Protein AF-A0A1V5LF25-F1 (afdb_monomer_lite)

pLDDT: mean 84.85, std 13.5, range [35.66, 95.31]

Sequence (186 aa):
MENDNYLLELERIRQYKVDFAYSVYALFNAYKRHRNKERKRIRLNVILNLISIGCSIATISLLMIFLSSSIGQHATLYIATILSFLSIMIGFYLLFNKNDEHSLKYLRRAEKINILFKQTKNIEAFINAGILSDEDITKNIQKLQADFENITIEELLPIETIDYQIAKKQLQEGEKSYNDNEIYNL

Structure (mmCIF, N/CA/C/O backbone):
data_AF-A0A1V5LF25-F1
#
_entry.id   AF-A0A1V5LF25-F1
#
loop_
_atom_site.group_PDB
_atom_site.id
_atom_site.type_symbol
_atom_site.label_atom_id
_atom_site.label_alt_id
_atom_site.label_comp_id
_atom_site.label_asym_id
_atom_site.label_entity_id
_atom_site.label_seq_id
_atom_site.pdbx_PDB_ins_code
_atom_site.Cartn_x
_atom_site.Cartn_y
_atom_site.Cartn_z
_atom_site.occupancy
_atom_site.B_iso_or_equiv
_atom_site.auth_seq_id
_atom_site.auth_comp_id
_atom_site.auth_asym_id
_atom_site.auth_atom_id
_atom_site.pdbx_PDB_model_num
ATOM 1 N N . MET A 1 1 ? -31.507 1.139 32.283 1.00 50.16 1 MET A N 1
ATOM 2 C CA . MET A 1 1 ? -30.888 2.423 31.898 1.00 50.16 1 MET A CA 1
ATOM 3 C C . MET A 1 1 ? -29.367 2.336 31.874 1.00 50.16 1 MET A C 1
ATOM 5 O O . MET A 1 1 ? -28.839 2.547 30.798 1.00 50.16 1 MET A O 1
ATOM 9 N N . GLU A 1 2 ? -28.663 1.952 32.950 1.00 54.22 2 GLU A N 1
ATOM 10 C CA . GLU A 1 2 ? -27.191 1.723 32.903 1.00 54.22 2 GLU A CA 1
ATOM 11 C C . GLU A 1 2 ? -26.784 0.629 31.893 1.00 54.22 2 GLU A C 1
ATOM 13 O O . GLU A 1 2 ? -25.918 0.832 31.050 1.00 54.22 2 GLU A O 1
ATOM 18 N N . ASN A 1 3 ? -27.500 -0.499 31.881 1.00 62.72 3 ASN A N 1
ATOM 19 C CA . ASN A 1 3 ? -27.160 -1.649 31.032 1.00 62.72 3 ASN A CA 1
ATOM 20 C C . ASN A 1 3 ? -27.387 -1.413 29.517 1.00 62.72 3 ASN A C 1
ATOM 22 O O . ASN A 1 3 ? -26.772 -2.071 28.683 1.00 62.72 3 ASN A O 1
ATOM 26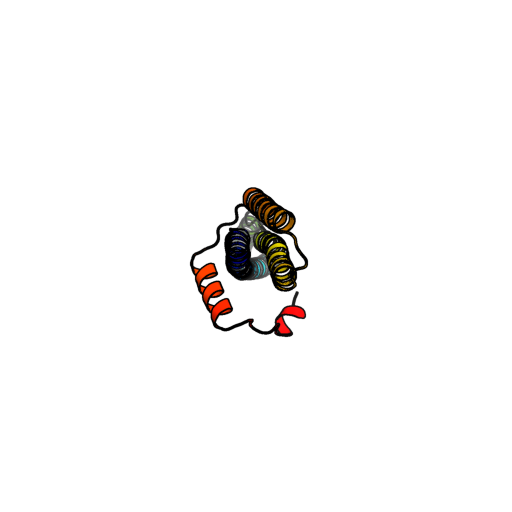 N N . ASP A 1 4 ? -28.263 -0.471 29.150 1.00 71.69 4 ASP A N 1
ATOM 27 C CA . ASP A 1 4 ? -28.603 -0.193 27.745 1.00 71.69 4 ASP A CA 1
ATOM 28 C C . ASP A 1 4 ? -27.536 0.680 27.068 1.00 71.69 4 ASP A C 1
ATOM 30 O O . ASP A 1 4 ? -27.233 0.499 25.889 1.00 71.69 4 ASP A O 1
ATOM 34 N N . ASN A 1 5 ? -26.938 1.607 27.823 1.00 75.75 5 ASN A N 1
ATOM 35 C CA . ASN A 1 5 ? -25.904 2.506 27.315 1.00 75.75 5 ASN A CA 1
ATOM 36 C C . ASN A 1 5 ? -24.582 1.751 27.095 1.00 75.75 5 ASN A C 1
ATOM 38 O O . ASN A 1 5 ? -23.942 1.890 26.055 1.00 75.75 5 ASN A O 1
ATOM 42 N N . TYR A 1 6 ? -24.253 0.848 28.019 1.00 77.88 6 TYR A N 1
ATOM 43 C CA . TYR A 1 6 ? -23.099 -0.040 27.923 1.00 77.88 6 TYR A CA 1
ATOM 44 C C . TYR A 1 6 ? -23.131 -0.942 26.673 1.00 77.88 6 TYR A C 1
ATOM 46 O O . TYR A 1 6 ? -22.138 -1.085 25.955 1.00 77.88 6 TYR A O 1
ATOM 54 N N . LEU A 1 7 ? -24.295 -1.530 26.363 1.00 81.75 7 LEU A N 1
ATOM 55 C CA . LEU A 1 7 ? -24.476 -2.356 25.163 1.00 81.75 7 LEU A CA 1
ATOM 56 C C . LEU A 1 7 ? -24.302 -1.547 23.871 1.00 81.75 7 LEU A C 1
ATOM 58 O O . LEU A 1 7 ? -23.678 -2.033 22.924 1.00 81.75 7 LEU A O 1
ATOM 62 N N . LEU A 1 8 ? -24.806 -0.311 23.850 1.00 86.88 8 LEU A N 1
ATOM 63 C CA . LEU A 1 8 ? -24.672 0.598 22.713 1.00 86.88 8 LEU A CA 1
ATOM 64 C C . LEU A 1 8 ? -23.204 0.974 22.455 1.00 86.88 8 LEU A C 1
ATOM 66 O O . LEU A 1 8 ? -22.741 0.979 21.312 1.00 86.88 8 LEU A O 1
ATOM 70 N N . GLU A 1 9 ? -22.446 1.263 23.511 1.00 86.06 9 GLU A N 1
ATOM 71 C CA . GLU A 1 9 ? -21.027 1.608 23.408 1.00 86.06 9 GLU A CA 1
ATOM 72 C C . GLU A 1 9 ? -20.168 0.425 22.945 1.00 86.06 9 GLU A C 1
ATOM 74 O O . GLU A 1 9 ? -19.292 0.584 22.087 1.00 86.06 9 GLU A O 1
ATOM 79 N N . LEU A 1 10 ? -20.457 -0.782 23.441 1.00 87.25 10 LEU A N 1
ATOM 80 C CA . LEU A 1 10 ? -19.817 -2.011 22.976 1.00 87.25 10 LEU A CA 1
ATOM 81 C C . LEU A 1 10 ? -20.084 -2.255 21.484 1.00 87.25 10 LEU A C 1
ATOM 83 O O . LEU A 1 10 ? -19.174 -2.623 20.735 1.00 87.25 10 LEU A O 1
ATOM 87 N N . GLU A 1 11 ? -21.319 -2.039 21.030 1.00 90.56 11 GLU A N 1
ATOM 88 C CA . GLU A 1 11 ? -21.668 -2.158 19.616 1.00 90.56 11 GLU A CA 1
ATOM 89 C C . GLU A 1 11 ? -20.908 -1.137 18.761 1.00 90.56 11 GLU A C 1
ATOM 91 O O . GLU A 1 11 ? -20.371 -1.486 17.706 1.00 90.56 11 GLU A O 1
ATOM 96 N N . ARG A 1 12 ? -20.747 0.092 19.254 1.00 90.75 12 ARG A N 1
ATOM 97 C CA . ARG A 1 12 ? -19.963 1.127 18.576 1.00 90.75 12 ARG A CA 1
ATOM 98 C C . ARG A 1 12 ? -18.479 0.767 18.461 1.00 90.75 12 ARG A C 1
ATOM 100 O O . ARG A 1 12 ? -17.890 0.939 17.394 1.00 90.75 12 ARG A O 1
ATOM 107 N N . ILE A 1 13 ? -17.867 0.206 19.507 1.00 92.75 13 ILE A N 1
ATOM 108 C CA . ILE A 1 13 ? -16.487 -0.309 19.437 1.00 92.75 13 ILE A CA 1
ATOM 109 C C . ILE A 1 13 ? -16.372 -1.443 18.409 1.00 92.75 13 ILE A C 1
ATOM 111 O O . ILE A 1 13 ? -15.403 -1.493 17.646 1.00 92.75 13 ILE A O 1
ATOM 115 N N . ARG A 1 14 ? -17.368 -2.335 18.337 1.00 92.00 14 ARG A N 1
ATOM 116 C CA . ARG A 1 14 ? -17.406 -3.409 17.333 1.00 92.00 14 ARG A CA 1
ATOM 117 C C . ARG A 1 14 ? -17.513 -2.873 15.909 1.00 92.00 14 ARG A C 1
ATOM 119 O O . ARG A 1 14 ? -16.843 -3.415 15.031 1.00 92.00 14 ARG A O 1
ATOM 126 N N . GLN A 1 15 ? -18.296 -1.820 15.685 1.00 92.31 15 GLN A N 1
ATOM 127 C CA . GLN A 1 15 ? -18.375 -1.140 14.389 1.00 92.31 15 GLN A CA 1
ATOM 128 C C . GLN A 1 15 ? -17.014 -0.552 13.998 1.00 92.31 15 GLN A C 1
ATOM 130 O O . GLN A 1 15 ? -16.489 -0.909 12.945 1.00 92.31 15 GLN A O 1
ATOM 135 N N . TYR A 1 16 ? -16.365 0.212 14.887 1.00 92.94 16 TYR A N 1
ATOM 136 C CA . TYR A 1 16 ? -15.021 0.746 14.623 1.00 92.94 16 TYR A CA 1
ATOM 137 C C . TYR A 1 16 ? -13.995 -0.346 14.326 1.00 92.94 16 TYR A C 1
ATOM 139 O O . TYR A 1 16 ? -13.187 -0.207 13.411 1.00 92.94 16 TYR A O 1
ATOM 147 N N . LYS A 1 17 ? -14.036 -1.462 15.060 1.00 92.19 17 LYS A N 1
ATOM 148 C CA . LYS A 1 17 ? -13.167 -2.615 14.799 1.00 92.19 17 LYS A CA 1
ATOM 149 C C . LYS A 1 17 ? -13.324 -3.119 13.362 1.00 92.19 17 LYS A C 1
ATOM 151 O O . LYS A 1 17 ? -12.323 -3.394 12.700 1.00 92.19 17 LYS A O 1
ATOM 156 N N . VAL A 1 18 ? -14.561 -3.249 12.880 1.00 91.56 18 VAL A N 1
ATOM 157 C CA . VAL A 1 18 ? -14.850 -3.684 11.506 1.00 91.56 18 VAL A CA 1
ATOM 158 C C . VAL A 1 18 ? -14.381 -2.635 10.496 1.00 91.56 18 VAL A C 1
ATOM 160 O O . VAL A 1 18 ? -13.665 -2.983 9.557 1.00 91.56 18 VAL A O 1
ATOM 163 N N . ASP A 1 19 ? -14.702 -1.362 10.710 1.00 91.62 19 ASP A N 1
ATOM 164 C CA . ASP A 1 19 ? -14.339 -0.268 9.801 1.00 91.62 19 ASP A CA 1
ATOM 165 C C . ASP A 1 19 ? -12.821 -0.099 9.668 1.00 91.62 19 ASP A C 1
ATOM 167 O O . ASP A 1 19 ? -12.287 0.055 8.561 1.00 91.62 19 ASP A O 1
ATOM 171 N N . PHE A 1 20 ? -12.095 -0.188 10.785 1.00 93.38 20 PHE A N 1
ATOM 172 C CA . PHE A 1 20 ? -10.637 -0.147 10.786 1.00 93.38 20 PHE A CA 1
ATOM 173 C C . PHE A 1 20 ? -10.046 -1.373 10.103 1.00 93.38 20 PHE A C 1
ATOM 175 O O . PHE A 1 20 ? -9.113 -1.215 9.319 1.00 93.38 20 PHE A O 1
ATOM 182 N N . ALA A 1 21 ? -10.607 -2.569 10.308 1.00 90.94 21 ALA A N 1
ATOM 183 C CA . ALA A 1 21 ? -10.171 -3.753 9.574 1.00 90.94 21 ALA A CA 1
ATOM 184 C C . ALA A 1 21 ? -10.312 -3.536 8.058 1.00 90.94 21 ALA A C 1
ATOM 186 O O . ALA A 1 21 ? -9.326 -3.645 7.329 1.00 90.94 21 ALA A O 1
ATOM 187 N N . TYR A 1 22 ? -11.492 -3.134 7.577 1.00 91.31 22 TYR A N 1
ATOM 188 C CA . TYR A 1 22 ? -11.705 -2.837 6.155 1.00 91.31 22 TYR A CA 1
ATOM 189 C C . TYR A 1 22 ? -10.711 -1.806 5.615 1.00 91.31 22 TYR A C 1
ATOM 191 O O . TYR A 1 22 ? -10.117 -2.016 4.555 1.00 91.31 22 TYR A O 1
ATOM 199 N N . SER A 1 23 ? -10.498 -0.721 6.358 1.00 91.50 23 SER A N 1
ATOM 200 C CA . SER A 1 23 ? -9.590 0.360 5.970 1.00 91.50 23 SER A CA 1
ATOM 201 C C . SER A 1 23 ? -8.136 -0.106 5.880 1.00 91.50 23 SER A C 1
ATOM 203 O O . SER A 1 23 ? -7.447 0.210 4.911 1.00 91.50 23 SER A O 1
ATOM 205 N N . VAL A 1 24 ? -7.674 -0.901 6.849 1.00 92.56 24 VAL A N 1
ATOM 206 C CA . VAL A 1 24 ? -6.318 -1.471 6.875 1.00 92.56 24 VAL A CA 1
ATOM 207 C C . VAL A 1 24 ? -6.086 -2.365 5.663 1.00 92.56 24 VAL A C 1
ATOM 209 O O . VAL A 1 24 ? -5.120 -2.163 4.926 1.00 92.56 24 VAL A O 1
ATOM 212 N N . TYR A 1 25 ? -6.986 -3.318 5.415 1.00 91.75 25 TYR A N 1
ATOM 213 C CA . TYR A 1 25 ? -6.863 -4.229 4.277 1.00 91.75 25 TYR A CA 1
ATOM 214 C C . TYR A 1 25 ? -6.906 -3.475 2.942 1.00 91.75 25 TYR A C 1
ATOM 216 O O . TYR A 1 25 ? -6.084 -3.736 2.062 1.00 91.75 25 TYR A O 1
ATOM 224 N N . ALA A 1 26 ? -7.800 -2.494 2.797 1.00 92.81 26 ALA A N 1
ATOM 225 C CA . ALA A 1 26 ? -7.880 -1.684 1.586 1.00 92.81 26 ALA A CA 1
ATOM 226 C C . ALA A 1 26 ? -6.592 -0.873 1.346 1.00 92.81 26 ALA A C 1
ATOM 228 O O . ALA A 1 26 ? -6.071 -0.861 0.230 1.00 92.81 26 ALA A O 1
ATOM 229 N N . LEU A 1 27 ? -6.014 -0.265 2.387 1.00 92.81 27 LEU A N 1
ATOM 230 C CA . LEU A 1 27 ? -4.745 0.462 2.280 1.00 92.81 27 LEU A CA 1
ATOM 231 C C . LEU A 1 27 ? -3.563 -0.458 1.953 1.00 92.81 27 LEU A C 1
ATOM 233 O O . LEU A 1 27 ? -2.725 -0.093 1.129 1.00 92.81 27 LEU A O 1
ATOM 237 N N . PHE A 1 28 ? -3.504 -1.667 2.521 1.00 92.69 28 PHE A N 1
ATOM 238 C CA . PHE A 1 28 ? -2.480 -2.652 2.156 1.00 92.69 28 PHE A CA 1
ATOM 239 C C . PHE A 1 28 ? -2.616 -3.132 0.706 1.00 92.69 28 PHE A C 1
ATOM 241 O O . PHE A 1 28 ? -1.612 -3.322 0.012 1.00 92.69 28 PHE A O 1
ATOM 248 N N . ASN A 1 29 ? -3.844 -3.292 0.211 1.00 91.69 29 ASN A N 1
ATOM 249 C CA . ASN A 1 29 ? -4.089 -3.628 -1.190 1.00 91.69 29 ASN A CA 1
ATOM 250 C C . ASN A 1 29 ? -3.655 -2.483 -2.120 1.00 91.69 29 ASN A C 1
ATOM 252 O O . ASN A 1 29 ? -2.923 -2.726 -3.088 1.00 91.69 29 ASN A O 1
ATOM 256 N N . ALA A 1 30 ? -3.987 -1.238 -1.766 1.00 92.12 30 ALA A N 1
ATOM 257 C CA . ALA A 1 30 ? -3.528 -0.052 -2.482 1.00 92.12 30 ALA A CA 1
ATOM 258 C C . ALA A 1 30 ? -1.990 0.038 -2.482 1.00 92.12 30 ALA A C 1
ATOM 260 O O . ALA A 1 30 ? -1.379 0.207 -3.543 1.00 92.12 30 ALA A O 1
ATOM 261 N N . TYR A 1 31 ? -1.341 -0.191 -1.334 1.00 93.00 31 TYR A N 1
ATOM 262 C CA . TYR A 1 31 ? 0.115 -0.312 -1.222 1.00 93.00 31 TYR A CA 1
ATOM 263 C C . TYR A 1 31 ? 0.673 -1.336 -2.213 1.00 93.00 31 TYR A C 1
ATOM 265 O O . TYR A 1 31 ? 1.574 -1.016 -2.989 1.00 93.00 31 TYR A O 1
ATOM 273 N N . LYS A 1 32 ? 0.117 -2.554 -2.243 1.00 90.88 32 LYS A N 1
ATOM 274 C CA . LYS A 1 32 ? 0.595 -3.636 -3.115 1.00 90.88 32 LYS A CA 1
ATOM 275 C C . LYS A 1 32 ? 0.449 -3.266 -4.593 1.00 90.88 32 LYS A C 1
ATOM 277 O O . LYS A 1 32 ? 1.371 -3.498 -5.381 1.00 90.88 32 LYS A O 1
ATOM 282 N N . ARG A 1 33 ? -0.663 -2.628 -4.978 1.00 90.06 33 ARG A N 1
ATOM 283 C CA . ARG A 1 33 ? -0.877 -2.112 -6.339 1.00 90.06 33 ARG A CA 1
ATOM 284 C C . ARG A 1 33 ? 0.169 -1.062 -6.711 1.00 90.06 33 ARG A C 1
ATOM 286 O O . ARG A 1 33 ? 0.781 -1.176 -7.776 1.00 90.06 33 ARG A O 1
ATOM 293 N N . HIS A 1 34 ? 0.381 -0.059 -5.860 1.00 90.75 34 HIS A N 1
ATOM 294 C CA . HIS A 1 34 ? 1.348 1.010 -6.116 1.00 90.75 34 HIS A CA 1
ATOM 295 C C . HIS A 1 34 ? 2.787 0.481 -6.140 1.00 90.75 34 HIS A C 1
ATOM 297 O O . HIS A 1 34 ? 3.503 0.746 -7.103 1.00 90.75 34 HIS A O 1
ATOM 303 N N . ARG A 1 35 ? 3.168 -0.391 -5.198 1.00 89.81 35 ARG A N 1
ATOM 304 C CA . ARG A 1 35 ? 4.487 -1.044 -5.164 1.00 89.81 35 ARG A CA 1
ATOM 305 C C . ARG A 1 35 ? 4.755 -1.857 -6.428 1.00 89.81 35 ARG A C 1
ATOM 307 O O . ARG A 1 35 ? 5.864 -1.843 -6.953 1.00 89.81 35 ARG A O 1
ATOM 314 N N . ASN A 1 36 ? 3.749 -2.551 -6.960 1.00 88.75 36 ASN A N 1
ATOM 315 C CA . ASN A 1 36 ? 3.890 -3.289 -8.215 1.00 88.75 36 ASN A CA 1
ATOM 316 C C . ASN A 1 36 ? 4.086 -2.359 -9.423 1.00 88.75 36 ASN A C 1
ATOM 318 O O . ASN A 1 36 ? 4.909 -2.659 -10.290 1.00 88.75 36 ASN A O 1
ATOM 322 N N . LYS A 1 37 ? 3.361 -1.234 -9.486 1.00 88.44 37 LYS A N 1
ATOM 323 C CA . LYS A 1 37 ? 3.545 -0.211 -10.532 1.00 88.44 37 LYS A CA 1
ATOM 324 C C . LYS A 1 37 ? 4.949 0.406 -10.453 1.00 88.44 37 LYS A C 1
ATOM 326 O O . LYS A 1 37 ? 5.630 0.488 -11.473 1.00 88.44 37 LYS A O 1
ATOM 331 N N . GLU A 1 38 ? 5.400 0.752 -9.250 1.00 89.38 38 GLU A N 1
ATOM 332 C CA . GLU A 1 38 ? 6.742 1.281 -8.975 1.00 89.38 38 GLU A CA 1
ATOM 333 C C . GLU A 1 38 ? 7.833 0.276 -9.359 1.00 89.38 38 GLU A C 1
ATOM 335 O O . GLU A 1 38 ? 8.716 0.608 -10.141 1.00 89.38 38 GLU A O 1
ATOM 340 N N . ARG A 1 39 ? 7.736 -0.989 -8.924 1.00 88.69 39 ARG A N 1
ATOM 341 C CA . ARG A 1 39 ? 8.689 -2.052 -9.299 1.00 88.69 39 ARG A CA 1
ATOM 342 C C . ARG A 1 39 ? 8.794 -2.226 -10.815 1.00 88.69 39 ARG A C 1
ATOM 344 O O . ARG A 1 39 ? 9.899 -2.369 -11.335 1.00 88.69 39 ARG A O 1
ATOM 351 N N . LYS A 1 40 ? 7.666 -2.212 -11.538 1.00 88.69 40 LYS A N 1
ATOM 352 C CA . LYS A 1 40 ? 7.663 -2.281 -13.011 1.00 88.69 40 LYS A CA 1
ATOM 353 C C . LYS A 1 40 ? 8.367 -1.075 -13.631 1.00 88.69 40 LYS A C 1
ATOM 355 O O . LYS A 1 40 ? 9.179 -1.258 -14.533 1.00 88.69 40 LYS A O 1
ATOM 360 N N . ARG A 1 41 ? 8.097 0.133 -13.128 1.00 87.25 41 ARG A N 1
ATOM 361 C CA . ARG A 1 41 ? 8.744 1.369 -13.588 1.00 87.25 41 ARG A CA 1
ATOM 362 C C . ARG A 1 41 ? 10.249 1.361 -13.313 1.00 87.25 41 ARG A C 1
ATOM 364 O O . ARG A 1 41 ? 11.016 1.659 -14.215 1.00 87.25 41 ARG A O 1
ATOM 371 N N . ILE A 1 42 ? 10.676 0.957 -12.116 1.00 88.88 42 ILE A N 1
ATOM 372 C CA . ILE A 1 42 ? 12.095 0.832 -11.753 1.00 88.88 42 ILE A CA 1
ATOM 373 C C . ILE A 1 42 ? 12.799 -0.140 -12.703 1.00 88.88 42 ILE A C 1
ATOM 375 O O . ILE A 1 42 ? 13.838 0.199 -13.261 1.00 88.88 42 ILE A O 1
ATOM 379 N N . ARG A 1 43 ? 12.211 -1.318 -12.957 1.00 90.31 43 ARG A N 1
ATOM 380 C CA . ARG A 1 43 ? 12.763 -2.281 -13.925 1.00 90.31 43 ARG A CA 1
ATOM 381 C C . ARG A 1 43 ? 12.878 -1.687 -15.328 1.00 90.31 43 ARG A C 1
ATOM 383 O O . ARG A 1 43 ? 13.915 -1.854 -15.960 1.00 90.31 43 ARG A O 1
ATOM 390 N N . LEU A 1 44 ? 11.847 -0.982 -15.797 1.00 90.75 44 LEU A N 1
ATOM 391 C CA . LEU A 1 44 ? 11.877 -0.297 -17.091 1.00 90.75 44 LEU A CA 1
ATOM 392 C C . LEU A 1 44 ? 13.011 0.735 -17.145 1.00 90.75 44 LEU A C 1
ATOM 394 O O . LEU A 1 44 ? 13.779 0.736 -18.100 1.00 90.75 44 LEU A O 1
ATOM 398 N N . ASN A 1 45 ? 13.152 1.565 -16.110 1.00 89.88 45 ASN A N 1
ATOM 399 C CA . ASN A 1 45 ? 14.200 2.581 -16.037 1.00 89.88 45 ASN A CA 1
ATOM 400 C C . ASN A 1 45 ? 15.599 1.951 -16.066 1.00 89.88 45 ASN A C 1
ATOM 402 O O . ASN A 1 45 ? 16.470 2.453 -16.769 1.00 89.88 45 ASN A O 1
ATOM 406 N N . VAL 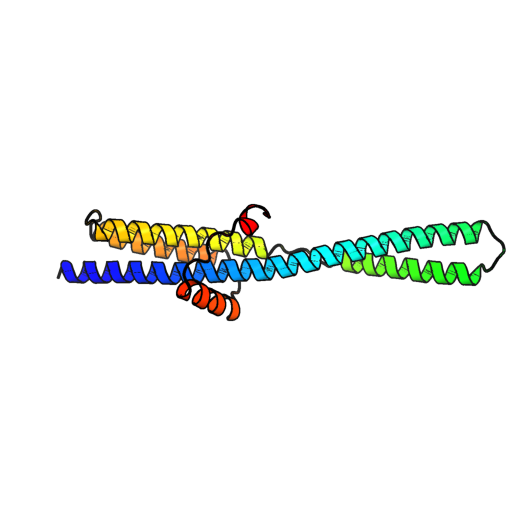A 1 46 ? 15.809 0.828 -15.367 1.00 90.69 46 VAL A N 1
ATOM 407 C CA . VAL A 1 46 ? 17.076 0.078 -15.411 1.00 90.69 46 VAL A CA 1
ATOM 408 C C . VAL A 1 46 ? 17.368 -0.430 -16.824 1.00 90.69 46 VAL A C 1
ATOM 410 O O . VAL A 1 46 ? 18.475 -0.238 -17.320 1.00 90.69 46 VAL A O 1
ATOM 413 N N . ILE A 1 47 ? 16.381 -1.031 -17.496 1.00 93.94 47 ILE A N 1
ATOM 414 C CA . ILE A 1 47 ? 16.536 -1.531 -18.872 1.00 93.94 47 ILE A CA 1
ATOM 415 C C . ILE A 1 47 ? 16.859 -0.383 -19.835 1.00 93.94 47 ILE A C 1
ATOM 417 O O . ILE A 1 47 ? 17.797 -0.486 -20.621 1.00 93.94 47 ILE A O 1
ATOM 421 N N . LEU A 1 48 ? 16.119 0.725 -19.759 1.00 92.38 48 LEU A N 1
ATOM 422 C CA . LEU A 1 48 ? 16.352 1.903 -20.595 1.00 92.38 48 LEU A CA 1
ATOM 423 C C . LEU A 1 48 ? 17.743 2.497 -20.359 1.00 92.38 48 LEU A C 1
ATOM 425 O O . LEU A 1 48 ? 18.435 2.829 -21.319 1.00 92.38 48 LEU A O 1
ATOM 429 N N . ASN A 1 49 ? 18.184 2.571 -19.103 1.00 91.75 49 ASN A N 1
ATOM 430 C CA . ASN A 1 49 ? 19.517 3.059 -18.771 1.00 91.75 49 ASN A CA 1
ATOM 431 C C . ASN A 1 49 ? 20.615 2.152 -19.359 1.00 91.75 49 ASN A C 1
ATOM 433 O O . ASN A 1 49 ? 21.561 2.642 -19.968 1.00 91.75 49 ASN A O 1
ATOM 437 N N . LEU A 1 50 ? 20.455 0.825 -19.273 1.00 93.81 50 LEU A N 1
ATOM 438 C CA . LEU A 1 50 ? 21.373 -0.128 -19.911 1.00 93.81 50 LEU A CA 1
ATOM 439 C C . LEU A 1 50 ? 21.431 0.052 -21.435 1.00 93.81 50 LEU A C 1
ATOM 441 O O . LEU A 1 50 ? 22.518 0.040 -22.011 1.00 93.81 50 LEU A O 1
ATOM 445 N N . ILE A 1 51 ? 20.284 0.268 -22.088 1.00 93.12 51 ILE A N 1
ATOM 446 C CA . ILE A 1 51 ? 20.221 0.545 -23.531 1.00 93.12 51 ILE A CA 1
ATOM 447 C C . ILE A 1 51 ? 20.942 1.856 -23.865 1.00 93.12 51 ILE A C 1
ATOM 449 O O . ILE A 1 51 ? 21.719 1.891 -24.817 1.00 93.12 51 ILE A O 1
ATOM 453 N N . SER A 1 52 ? 20.727 2.921 -23.087 1.00 92.06 52 SER A N 1
ATOM 454 C CA . SER A 1 52 ? 21.390 4.218 -23.286 1.00 92.06 52 SER A CA 1
ATOM 455 C C . SER A 1 52 ? 22.911 4.114 -23.140 1.00 92.06 52 SER A C 1
ATOM 457 O O . SER A 1 52 ? 23.647 4.621 -23.992 1.00 92.06 52 SER A O 1
ATOM 459 N N . ILE A 1 53 ? 23.397 3.384 -22.131 1.00 92.25 53 ILE A N 1
ATOM 460 C CA . ILE A 1 53 ? 24.828 3.099 -21.959 1.00 92.25 53 ILE A CA 1
ATOM 461 C C . ILE A 1 53 ? 25.362 2.321 -23.169 1.00 92.25 53 ILE A C 1
ATOM 463 O O . ILE A 1 53 ? 26.379 2.709 -23.744 1.00 92.25 53 ILE A O 1
ATOM 467 N N . GLY A 1 54 ? 24.657 1.273 -23.608 1.00 93.38 54 GLY A N 1
ATOM 468 C CA . GLY A 1 54 ? 25.037 0.485 -24.783 1.00 93.38 54 GLY A CA 1
ATOM 469 C C . GLY A 1 54 ? 25.114 1.322 -26.064 1.00 93.38 54 GLY A C 1
ATOM 470 O O . GLY A 1 54 ? 26.098 1.238 -26.798 1.00 93.38 54 GLY A O 1
ATOM 471 N N . CYS A 1 55 ? 24.126 2.192 -26.298 1.00 91.00 55 CYS A N 1
ATOM 472 C CA . CYS A 1 55 ? 24.128 3.128 -27.424 1.00 91.00 55 CYS A CA 1
ATOM 473 C C . CYS A 1 55 ? 25.311 4.096 -27.348 1.00 91.00 55 CYS A C 1
ATOM 475 O O . CYS A 1 55 ? 25.953 4.365 -28.361 1.00 91.00 55 CYS A O 1
ATOM 477 N N . SER A 1 56 ? 25.626 4.590 -26.151 1.00 91.00 56 SER A N 1
ATOM 478 C CA . SER A 1 56 ? 26.741 5.514 -25.930 1.00 91.00 56 SER A CA 1
ATOM 479 C C . SER A 1 56 ? 28.089 4.852 -26.232 1.00 91.00 56 SER A C 1
ATOM 481 O O . SER A 1 56 ? 28.894 5.421 -26.967 1.00 91.00 56 SER A O 1
ATOM 483 N N . ILE A 1 57 ? 28.307 3.618 -25.760 1.00 93.94 57 ILE A N 1
ATOM 484 C CA . ILE A 1 57 ? 29.518 2.836 -26.061 1.00 93.94 57 ILE A CA 1
ATOM 485 C C . ILE A 1 57 ? 29.635 2.595 -27.570 1.00 93.94 57 ILE A C 1
ATOM 487 O O . ILE A 1 57 ? 30.671 2.899 -28.155 1.00 93.94 57 ILE A O 1
ATOM 491 N N . ALA A 1 58 ? 28.563 2.122 -28.215 1.00 91.62 58 ALA A N 1
ATOM 492 C CA . ALA A 1 58 ? 28.553 1.867 -29.655 1.00 91.62 58 ALA A CA 1
ATOM 493 C C . ALA A 1 58 ? 28.836 3.137 -30.474 1.00 91.62 58 ALA A C 1
ATOM 495 O O . ALA A 1 58 ? 29.596 3.094 -31.440 1.00 91.62 58 ALA A O 1
ATOM 496 N N . THR A 1 59 ? 28.276 4.277 -30.062 1.00 91.81 59 THR A N 1
ATOM 497 C CA . THR A 1 59 ? 28.524 5.581 -30.695 1.00 91.81 59 THR A CA 1
ATOM 498 C C . THR A 1 59 ? 30.002 5.957 -30.618 1.00 91.81 59 THR A C 1
ATOM 500 O O . THR A 1 59 ? 30.593 6.319 -31.633 1.00 91.81 59 THR A O 1
ATOM 503 N N . ILE A 1 60 ? 30.621 5.831 -29.438 1.00 90.44 60 ILE A N 1
ATOM 504 C CA . ILE A 1 60 ? 32.049 6.124 -29.243 1.00 90.44 60 ILE A CA 1
ATOM 505 C C . ILE A 1 60 ? 32.912 5.180 -30.089 1.00 90.44 60 ILE A C 1
ATOM 507 O O . ILE A 1 60 ? 33.840 5.632 -30.759 1.00 90.44 60 ILE A O 1
ATOM 511 N N . SER A 1 61 ? 32.595 3.884 -30.117 1.00 90.00 61 SER A N 1
ATOM 512 C CA . SER A 1 61 ? 33.317 2.906 -30.938 1.00 90.00 61 SER A CA 1
ATOM 513 C C . SER A 1 61 ? 33.224 3.221 -32.434 1.00 90.00 61 SER A C 1
ATOM 515 O O . SER A 1 61 ? 34.236 3.183 -33.131 1.00 90.00 61 SER A O 1
ATOM 517 N N . LEU A 1 62 ? 32.037 3.582 -32.932 1.00 88.69 62 LEU A N 1
ATOM 518 C CA . LEU A 1 62 ? 31.840 3.970 -34.333 1.00 88.69 62 LEU A CA 1
ATOM 519 C C . LEU A 1 62 ? 32.580 5.263 -34.686 1.00 88.69 62 LEU A C 1
ATOM 521 O O . LEU A 1 62 ? 33.157 5.349 -35.768 1.00 88.69 62 LEU A O 1
ATOM 525 N N . LEU A 1 63 ? 32.611 6.241 -33.777 1.00 85.69 63 LEU A N 1
ATOM 526 C CA . LEU A 1 63 ? 33.397 7.464 -33.954 1.00 85.69 63 LEU A CA 1
ATOM 527 C C . LEU A 1 63 ? 34.899 7.165 -34.047 1.00 85.69 63 LEU A C 1
ATOM 529 O O . LEU A 1 63 ? 35.577 7.732 -34.898 1.00 85.69 63 LEU A O 1
ATOM 533 N N . MET A 1 64 ? 35.417 6.240 -33.235 1.00 85.19 64 MET A N 1
ATOM 534 C CA . MET A 1 64 ? 36.822 5.825 -33.320 1.00 85.19 64 MET A CA 1
ATOM 535 C C . MET A 1 64 ? 37.148 5.146 -34.657 1.00 85.19 64 MET A C 1
ATOM 537 O O . MET A 1 64 ? 38.174 5.455 -35.258 1.00 85.19 64 MET A O 1
ATOM 541 N N . ILE A 1 65 ? 36.264 4.278 -35.164 1.00 84.38 65 ILE A N 1
ATOM 542 C CA . ILE A 1 65 ? 36.422 3.640 -36.487 1.00 84.38 65 ILE A CA 1
ATOM 543 C C . ILE A 1 65 ? 36.379 4.682 -37.611 1.00 84.38 65 ILE A C 1
ATOM 545 O O . ILE A 1 65 ? 37.174 4.614 -38.550 1.00 84.38 65 ILE A O 1
ATOM 549 N N . PHE A 1 66 ? 35.470 5.655 -37.511 1.00 83.12 66 PHE A N 1
ATOM 550 C CA . PHE A 1 66 ? 35.376 6.767 -38.455 1.00 83.12 66 PHE A CA 1
ATOM 551 C C . PHE A 1 66 ? 36.676 7.584 -38.499 1.00 83.12 66 PHE A C 1
ATOM 553 O O . PHE A 1 66 ? 37.133 7.940 -39.581 1.00 83.12 66 PHE A O 1
ATOM 560 N N . LEU A 1 67 ? 37.296 7.844 -37.342 1.00 81.75 67 LEU A N 1
ATOM 561 C CA . LEU A 1 67 ? 38.570 8.565 -37.257 1.00 81.75 67 LEU A CA 1
ATOM 562 C C . LEU A 1 67 ? 39.765 7.735 -37.750 1.00 81.75 67 LEU A C 1
ATOM 564 O O . LEU A 1 67 ? 40.715 8.307 -38.281 1.00 81.75 67 LEU A O 1
ATOM 568 N N . SER A 1 68 ? 39.746 6.409 -37.574 1.00 81.00 68 SER A N 1
ATOM 569 C CA . SER A 1 68 ? 40.893 5.548 -37.896 1.00 81.00 68 SER A CA 1
ATOM 570 C C . SER A 1 68 ? 40.887 4.978 -39.318 1.00 81.00 68 SER A C 1
ATOM 572 O O . SER A 1 68 ? 41.900 4.414 -39.731 1.00 81.00 68 SER A O 1
ATOM 574 N N . SER A 1 69 ? 39.772 5.039 -40.056 1.00 67.44 69 SER A N 1
ATOM 575 C CA . SER A 1 69 ? 39.631 4.343 -41.343 1.00 67.44 69 SER A CA 1
ATOM 576 C C . SER A 1 69 ? 39.059 5.216 -42.472 1.00 67.44 69 SER A C 1
ATOM 578 O O . SER A 1 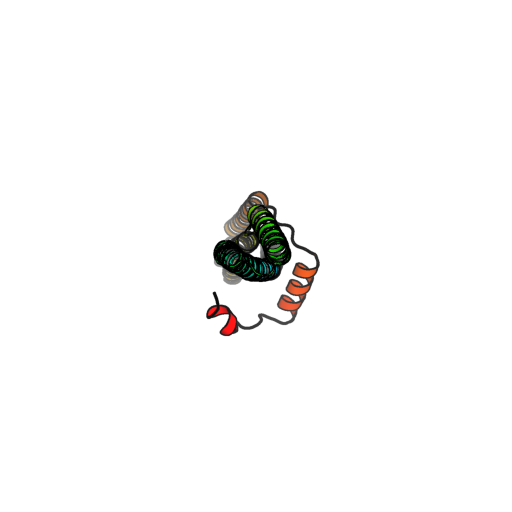69 ? 38.250 6.116 -42.265 1.00 67.44 69 SER A O 1
ATOM 580 N N . SER A 1 70 ? 39.476 4.921 -43.710 1.00 64.44 70 SER A N 1
ATOM 581 C CA . SER A 1 70 ? 38.970 5.546 -44.949 1.00 64.44 70 SER A CA 1
ATOM 582 C C . SER A 1 70 ? 37.674 4.896 -45.473 1.00 64.44 70 SER A C 1
ATOM 584 O O . SER A 1 70 ? 37.181 5.272 -46.537 1.00 64.44 70 SER A O 1
ATOM 586 N N . ILE A 1 71 ? 37.135 3.880 -44.792 1.00 57.16 71 ILE A N 1
ATOM 587 C CA . ILE A 1 71 ? 36.065 3.021 -45.319 1.00 57.16 71 ILE A CA 1
ATOM 588 C C . ILE A 1 71 ? 34.711 3.466 -44.757 1.00 57.16 71 ILE A C 1
ATOM 590 O O . ILE A 1 71 ? 34.528 3.539 -43.549 1.00 57.16 71 ILE A O 1
ATOM 594 N N . GLY A 1 72 ? 33.737 3.720 -45.639 1.00 63.28 72 GLY A N 1
ATOM 595 C CA . GLY A 1 72 ? 32.321 3.852 -45.264 1.00 63.28 72 GLY A CA 1
ATOM 596 C C . GLY A 1 72 ? 31.966 5.041 -44.360 1.00 63.28 72 GLY A C 1
ATOM 597 O O . GLY A 1 72 ? 30.947 4.985 -43.673 1.00 63.28 72 GLY A O 1
ATOM 598 N N . GLN A 1 73 ? 32.772 6.109 -44.382 1.00 71.38 73 GLN A N 1
ATOM 599 C CA . GLN A 1 73 ? 32.713 7.263 -43.469 1.00 71.38 73 GLN A CA 1
ATOM 600 C C . GLN A 1 73 ? 31.310 7.859 -43.265 1.00 71.38 73 GLN A C 1
ATOM 602 O O . GLN A 1 73 ? 30.925 8.197 -42.146 1.00 71.38 73 GLN A O 1
ATOM 607 N N . HIS A 1 74 ? 30.512 7.960 -44.328 1.00 78.94 74 HIS A N 1
ATOM 608 C CA . HIS A 1 74 ? 29.158 8.502 -44.224 1.00 78.94 74 HIS A CA 1
ATOM 609 C C . HIS A 1 74 ? 28.214 7.564 -43.460 1.00 78.94 74 HIS A C 1
ATOM 611 O O . HIS A 1 74 ? 27.499 8.011 -42.568 1.00 78.94 74 HIS A O 1
ATOM 617 N N . ALA A 1 75 ? 28.242 6.259 -43.747 1.00 81.06 75 ALA A N 1
ATOM 618 C CA . ALA A 1 75 ? 27.360 5.285 -43.103 1.00 81.06 75 ALA A CA 1
ATOM 619 C C . ALA A 1 75 ? 27.647 5.161 -41.598 1.00 81.06 75 ALA A C 1
ATOM 621 O O . ALA A 1 75 ? 26.717 5.156 -40.792 1.00 81.06 75 ALA A O 1
ATOM 622 N N . THR A 1 76 ? 28.924 5.137 -41.204 1.00 83.31 76 THR A N 1
ATOM 623 C CA . THR A 1 76 ? 29.324 5.098 -39.788 1.00 83.31 76 THR A CA 1
ATOM 624 C C . THR A 1 76 ? 28.869 6.345 -39.030 1.00 83.31 76 THR A C 1
ATOM 626 O O . THR A 1 76 ? 28.381 6.232 -37.906 1.00 83.31 76 THR A O 1
ATOM 629 N N . LEU A 1 77 ? 28.959 7.525 -39.657 1.00 85.06 77 LEU A N 1
ATOM 630 C CA . LEU A 1 77 ? 28.521 8.791 -39.067 1.00 85.06 77 LEU A CA 1
ATOM 631 C C . LEU A 1 77 ? 26.994 8.846 -38.888 1.00 85.06 77 LEU A C 1
ATOM 633 O O . LEU A 1 77 ? 26.511 9.283 -37.841 1.00 85.06 77 LEU A O 1
ATOM 637 N N . TYR A 1 78 ? 26.226 8.364 -39.872 1.00 88.31 78 TYR A N 1
ATOM 638 C CA . TYR A 1 78 ? 24.766 8.286 -39.766 1.00 88.31 78 TYR A CA 1
ATOM 639 C C . TYR A 1 78 ? 24.328 7.369 -38.619 1.00 88.31 78 TYR A C 1
ATOM 641 O O . TYR A 1 78 ? 23.500 7.769 -37.799 1.00 88.31 78 TYR A O 1
ATOM 649 N N . ILE A 1 79 ? 24.916 6.173 -38.511 1.00 88.00 79 ILE A N 1
ATOM 650 C CA . ILE A 1 79 ? 24.585 5.216 -37.445 1.00 88.00 79 ILE A CA 1
ATOM 651 C C . ILE A 1 79 ? 24.936 5.798 -36.067 1.00 88.00 79 ILE A C 1
ATOM 653 O O . ILE A 1 79 ? 24.108 5.757 -35.156 1.00 88.00 79 ILE A O 1
ATOM 657 N N . ALA A 1 80 ? 26.124 6.397 -35.922 1.00 88.62 80 ALA A N 1
ATOM 658 C CA . ALA A 1 80 ? 26.549 7.036 -34.676 1.00 88.62 80 ALA A CA 1
ATOM 659 C C . ALA A 1 80 ? 25.607 8.181 -34.263 1.00 88.62 80 ALA A C 1
ATOM 661 O O . ALA A 1 80 ? 25.255 8.312 -33.092 1.00 88.62 80 ALA A O 1
ATOM 662 N N . THR A 1 81 ? 25.139 8.978 -35.226 1.00 89.81 81 THR A N 1
ATOM 663 C CA . THR A 1 81 ? 24.213 10.089 -34.965 1.00 89.81 81 THR A CA 1
ATOM 664 C C . THR A 1 81 ? 22.858 9.587 -34.462 1.00 89.81 81 THR A C 1
ATOM 666 O O . THR A 1 81 ? 22.329 10.127 -33.490 1.00 89.81 81 THR A O 1
ATOM 669 N N . ILE A 1 82 ? 22.314 8.525 -35.068 1.00 93.31 82 ILE A N 1
ATOM 670 C CA . ILE A 1 82 ? 21.044 7.915 -34.640 1.00 93.31 82 ILE A CA 1
ATOM 671 C C . ILE A 1 82 ? 21.165 7.336 -33.223 1.00 93.31 82 ILE A C 1
ATOM 673 O O . ILE A 1 82 ? 20.296 7.582 -32.386 1.00 93.31 82 ILE A O 1
ATOM 677 N N . LEU A 1 83 ? 22.246 6.605 -32.930 1.00 91.56 83 LEU A N 1
ATOM 678 C CA . LEU A 1 83 ? 22.501 6.034 -31.599 1.00 91.56 83 LEU A CA 1
ATOM 679 C C . LEU A 1 83 ? 22.660 7.120 -30.527 1.00 91.56 83 LEU A C 1
ATOM 681 O O . LEU A 1 83 ? 22.091 7.000 -29.440 1.00 91.56 83 LEU A O 1
ATOM 685 N N . SER A 1 84 ? 23.391 8.192 -30.844 1.00 91.06 84 SER A N 1
ATOM 686 C CA . SER A 1 84 ? 23.565 9.343 -29.954 1.00 91.06 84 SER A CA 1
ATOM 687 C C . SER A 1 84 ? 22.228 10.022 -29.658 1.00 91.06 84 SER A C 1
ATOM 689 O O . SER A 1 84 ? 21.878 10.241 -28.497 1.00 91.06 84 SER A O 1
ATOM 691 N N . PHE A 1 85 ? 21.422 10.266 -30.696 1.00 93.56 85 PHE A N 1
ATOM 692 C CA . PHE A 1 85 ? 20.090 10.845 -30.546 1.00 93.56 85 PHE A CA 1
ATOM 693 C C . PHE A 1 85 ? 19.175 9.972 -29.676 1.00 93.56 85 PHE A C 1
ATOM 695 O O . PHE A 1 85 ? 18.515 10.480 -28.769 1.00 93.56 85 PHE A O 1
ATOM 702 N N . LEU A 1 86 ? 19.178 8.653 -29.896 1.00 92.50 86 LEU A N 1
ATOM 703 C CA . LEU A 1 86 ? 18.396 7.713 -29.095 1.00 92.50 86 LEU A CA 1
ATOM 704 C C . LEU A 1 86 ? 18.820 7.738 -27.619 1.00 92.50 86 LEU A C 1
ATOM 706 O O . LEU A 1 86 ? 17.963 7.777 -26.736 1.00 92.50 86 LEU A O 1
ATOM 710 N N . SER A 1 87 ? 20.128 7.772 -27.344 1.00 91.06 87 SER A N 1
ATOM 711 C CA . SER A 1 87 ? 20.653 7.872 -25.977 1.00 91.06 87 SER A CA 1
ATOM 712 C C . SER A 1 87 ? 20.195 9.160 -25.286 1.00 91.06 87 SER A C 1
ATOM 714 O O . SER A 1 87 ? 19.724 9.115 -24.150 1.00 91.06 87 SER A O 1
ATOM 716 N N . ILE A 1 88 ? 20.245 10.296 -25.991 1.00 92.62 88 ILE A N 1
ATOM 717 C CA . ILE A 1 88 ? 19.788 11.593 -25.473 1.00 92.62 88 ILE A CA 1
ATOM 718 C C . ILE A 1 88 ? 18.289 11.553 -25.150 1.00 92.62 88 ILE A C 1
ATOM 720 O O . ILE A 1 88 ? 17.886 11.980 -24.068 1.00 92.62 88 ILE A O 1
ATOM 724 N N . MET A 1 89 ? 17.459 11.003 -26.042 1.00 93.62 89 MET A N 1
ATOM 725 C CA . MET A 1 89 ? 16.015 10.867 -25.809 1.00 93.62 89 MET A CA 1
ATOM 726 C C . MET A 1 89 ? 15.704 10.000 -24.584 1.00 93.62 89 MET A C 1
ATOM 728 O O . MET A 1 89 ? 14.854 10.366 -23.769 1.00 93.62 89 MET A O 1
ATOM 732 N N . ILE A 1 90 ? 16.417 8.882 -24.415 1.00 91.75 90 ILE A N 1
ATOM 733 C CA . ILE A 1 90 ? 16.283 8.030 -23.227 1.00 91.75 90 ILE A CA 1
ATOM 734 C C . ILE A 1 90 ? 16.710 8.792 -21.965 1.00 91.75 90 ILE A C 1
ATOM 736 O O . ILE A 1 90 ? 16.004 8.745 -20.958 1.00 91.75 90 ILE A O 1
ATOM 740 N N . GLY A 1 91 ? 17.821 9.532 -22.021 1.00 88.50 91 GLY A N 1
ATOM 741 C CA . GLY A 1 91 ? 18.298 10.363 -20.916 1.00 88.50 91 GLY A CA 1
ATOM 742 C C . GLY A 1 91 ? 17.272 11.413 -20.484 1.00 88.50 91 GLY A C 1
ATOM 743 O O . GLY A 1 91 ? 16.978 11.531 -19.294 1.00 88.50 91 GLY A O 1
ATOM 744 N N . PHE A 1 92 ? 16.654 12.114 -21.440 1.00 91.94 92 PHE A N 1
ATOM 745 C CA . PHE A 1 92 ? 15.568 13.055 -21.155 1.00 91.94 92 PHE A CA 1
ATOM 746 C C . PHE A 1 92 ? 14.364 12.367 -20.510 1.00 91.94 92 PHE A C 1
ATOM 748 O O . PHE A 1 92 ? 13.857 12.851 -19.498 1.00 91.94 92 PHE A O 1
ATOM 755 N N . TYR A 1 93 ? 13.926 11.223 -21.045 1.00 91.38 93 TYR A N 1
ATOM 756 C CA . TYR A 1 93 ? 12.823 10.462 -20.456 1.00 91.38 93 TYR A CA 1
ATOM 757 C C . TYR A 1 93 ? 13.107 10.082 -18.995 1.00 91.38 93 TYR A C 1
ATOM 759 O O . TYR A 1 93 ? 12.258 10.291 -18.127 1.00 91.38 93 TYR A O 1
ATOM 767 N N . LEU A 1 94 ? 14.308 9.571 -18.706 1.00 88.12 94 LEU A N 1
ATOM 768 C CA . LEU A 1 94 ? 14.711 9.177 -17.355 1.00 88.12 94 LEU A CA 1
ATOM 769 C C . LEU A 1 94 ? 14.780 10.370 -16.391 1.00 88.12 94 LEU A C 1
ATOM 771 O O . LEU A 1 94 ? 14.396 10.225 -15.234 1.00 88.12 94 LEU A O 1
ATOM 775 N N . LEU A 1 95 ? 15.211 11.544 -16.862 1.00 86.50 95 LEU A N 1
ATOM 776 C CA . LEU A 1 95 ? 15.314 12.757 -16.045 1.00 86.50 95 LEU A CA 1
ATOM 777 C C . LEU A 1 95 ? 13.939 13.283 -15.607 1.00 86.50 95 LEU A C 1
ATOM 779 O O . LEU A 1 95 ? 13.778 13.733 -14.472 1.00 86.50 95 LEU A O 1
ATOM 783 N N . PHE A 1 96 ? 12.933 13.204 -16.482 1.00 85.00 96 PHE A N 1
ATOM 784 C CA . PHE A 1 96 ? 11.573 13.655 -16.170 1.00 85.00 96 PHE A CA 1
ATOM 785 C C . PHE A 1 96 ? 10.716 12.601 -15.457 1.00 85.00 96 PHE A C 1
ATOM 787 O O . PHE A 1 96 ? 9.694 12.946 -14.858 1.00 85.00 96 PHE A O 1
ATOM 794 N N . ASN A 1 97 ? 11.120 11.330 -15.469 1.00 82.00 97 ASN A N 1
ATOM 795 C CA . ASN A 1 97 ? 10.398 10.254 -14.797 1.00 82.00 97 ASN A CA 1
ATOM 796 C C . ASN A 1 97 ? 10.705 10.233 -13.288 1.00 82.00 97 ASN A C 1
ATOM 798 O O . ASN A 1 97 ? 11.445 9.379 -12.798 1.00 82.00 97 ASN A O 1
ATOM 802 N N . LYS A 1 98 ? 10.136 11.187 -12.539 1.00 73.88 98 LYS A N 1
ATOM 803 C CA . LYS A 1 98 ? 10.260 11.236 -11.074 1.00 73.88 98 LYS A CA 1
ATOM 804 C C . LYS A 1 98 ? 9.656 9.983 -10.424 1.00 73.88 98 LYS A C 1
ATOM 806 O O . LYS A 1 98 ? 8.566 9.524 -10.785 1.00 73.88 98 LYS A O 1
ATOM 811 N N . ASN A 1 99 ? 10.373 9.445 -9.439 1.00 67.50 99 ASN A N 1
ATOM 812 C CA . ASN A 1 99 ? 9.901 8.363 -8.581 1.00 67.50 99 ASN A CA 1
ATOM 813 C C . ASN A 1 99 ? 9.187 8.961 -7.367 1.00 67.50 99 ASN A C 1
ATOM 815 O O . ASN A 1 99 ? 9.807 9.187 -6.333 1.00 67.50 99 ASN A O 1
ATOM 819 N N . ASP A 1 100 ? 7.886 9.203 -7.486 1.00 69.88 100 ASP A N 1
ATOM 820 C CA . ASP A 1 100 ? 7.074 9.458 -6.300 1.00 69.88 100 ASP A CA 1
ATOM 821 C C . ASP A 1 100 ? 6.749 8.115 -5.632 1.00 69.88 100 ASP A C 1
ATOM 823 O O . ASP A 1 100 ? 6.010 7.292 -6.181 1.00 69.88 100 ASP A O 1
ATOM 827 N N . GLU A 1 101 ? 7.327 7.880 -4.451 1.00 72.00 101 GLU A N 1
ATOM 828 C CA . GLU A 1 101 ? 7.116 6.678 -3.631 1.00 72.00 101 GLU A CA 1
ATOM 829 C C . GLU A 1 101 ? 5.749 6.724 -2.935 1.00 72.00 101 GLU A C 1
ATOM 831 O O . GLU A 1 101 ? 5.618 6.887 -1.718 1.00 72.00 101 GLU A O 1
ATOM 836 N N . HIS A 1 102 ? 4.688 6.613 -3.728 1.00 83.00 102 HIS A N 1
ATOM 837 C CA . HIS A 1 102 ? 3.325 6.593 -3.217 1.00 83.00 102 HIS A CA 1
ATOM 838 C C . HIS A 1 102 ? 3.059 5.356 -2.361 1.00 83.00 102 HIS A C 1
ATOM 840 O O . HIS A 1 102 ? 2.309 5.452 -1.392 1.00 83.00 102 HIS A O 1
ATOM 846 N N . SER A 1 103 ? 3.672 4.210 -2.681 1.00 88.19 103 SER A N 1
ATOM 847 C CA . SER A 1 103 ? 3.457 2.960 -1.950 1.00 88.19 103 SER A CA 1
ATOM 848 C C . SER A 1 103 ? 3.767 3.102 -0.456 1.00 88.19 103 SER A C 1
ATOM 850 O O . SER A 1 103 ? 2.924 2.766 0.374 1.00 88.19 103 SER A O 1
ATOM 852 N N . LEU A 1 104 ? 4.911 3.679 -0.084 1.00 89.00 104 LEU A N 1
ATOM 853 C CA . LEU A 1 104 ? 5.290 3.846 1.323 1.00 89.00 104 LEU A CA 1
ATOM 854 C C . LEU A 1 104 ? 4.298 4.702 2.116 1.00 89.00 104 LEU A C 1
ATOM 856 O O . LEU A 1 104 ? 4.081 4.432 3.295 1.00 89.00 104 LEU A O 1
ATOM 860 N N . LYS A 1 105 ? 3.652 5.684 1.478 1.00 91.00 105 LYS A N 1
ATOM 861 C CA . LYS A 1 105 ? 2.599 6.483 2.124 1.00 91.00 105 LYS A CA 1
ATOM 862 C C . LYS A 1 105 ? 1.388 5.614 2.480 1.00 91.00 105 LYS A C 1
ATOM 864 O O . LYS A 1 105 ? 0.942 5.624 3.622 1.00 91.00 105 LYS A O 1
ATOM 869 N N . TYR A 1 106 ? 0.922 4.772 1.549 1.00 91.50 106 TYR A N 1
ATOM 870 C CA . TYR A 1 106 ? -0.157 3.811 1.834 1.00 91.50 106 TYR A CA 1
ATOM 871 C C . TYR A 1 106 ? 0.212 2.841 2.958 1.00 91.50 106 TYR A C 1
ATOM 873 O O . TYR A 1 106 ? -0.631 2.553 3.804 1.00 91.50 106 TYR A O 1
ATOM 881 N N . LEU A 1 107 ? 1.462 2.364 2.986 1.00 91.44 107 LEU A N 1
ATOM 882 C CA . LEU A 1 107 ? 1.945 1.46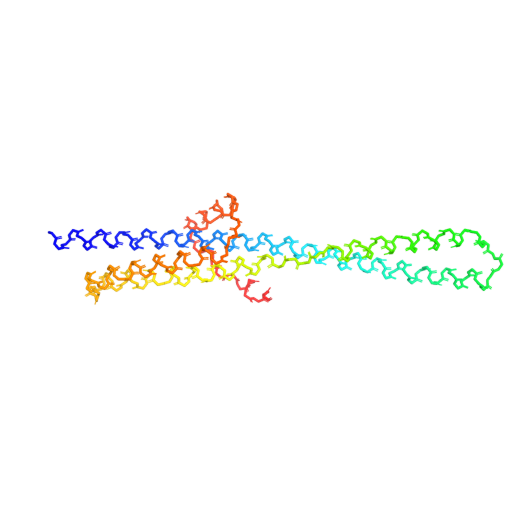2 4.032 1.00 91.44 107 LEU A CA 1
ATOM 883 C C . LEU A 1 107 ? 1.903 2.127 5.414 1.00 91.44 107 LEU A C 1
ATOM 885 O O . LEU A 1 107 ? 1.300 1.580 6.332 1.00 91.44 107 LEU A O 1
ATOM 889 N N . ARG A 1 108 ? 2.474 3.329 5.547 1.00 91.50 108 ARG A N 1
ATOM 890 C CA . ARG A 1 108 ? 2.483 4.076 6.816 1.00 91.50 108 ARG A CA 1
ATOM 891 C C . ARG A 1 108 ? 1.071 4.364 7.313 1.00 91.50 108 ARG A C 1
ATOM 893 O O . ARG A 1 108 ? 0.783 4.186 8.495 1.00 91.50 108 ARG A O 1
ATOM 900 N N . ARG A 1 109 ? 0.166 4.763 6.414 1.00 91.94 109 ARG A N 1
ATOM 901 C CA . ARG A 1 109 ? -1.239 4.980 6.769 1.00 91.94 109 ARG A CA 1
ATOM 902 C C . ARG A 1 109 ? -1.921 3.681 7.205 1.00 91.94 109 ARG A C 1
ATOM 904 O O . ARG A 1 109 ? -2.636 3.687 8.205 1.00 91.94 109 ARG A O 1
ATOM 911 N N . ALA A 1 110 ? -1.674 2.567 6.511 1.00 92.25 110 ALA A N 1
ATOM 912 C CA . ALA A 1 110 ? -2.199 1.256 6.897 1.00 92.25 110 ALA A CA 1
ATOM 913 C C . ALA A 1 110 ? -1.727 0.855 8.301 1.00 92.25 110 ALA A C 1
ATOM 915 O O . ALA A 1 110 ? -2.528 0.393 9.108 1.00 92.25 110 ALA A O 1
ATOM 916 N N . GLU A 1 111 ? -0.450 1.077 8.618 1.00 92.88 111 GLU A N 1
ATOM 917 C CA . GLU A 1 111 ? 0.126 0.796 9.935 1.00 92.88 111 GLU A CA 1
ATOM 918 C C . GLU A 1 111 ? -0.509 1.646 11.039 1.00 92.88 111 GLU A C 1
ATOM 920 O O . GLU A 1 111 ? -0.911 1.096 12.067 1.00 92.88 111 GLU A O 1
ATOM 925 N N . LYS A 1 112 ? -0.677 2.957 10.811 1.00 94.12 112 LYS A N 1
ATOM 926 C CA . LYS A 1 112 ? -1.356 3.861 11.754 1.00 94.12 112 LYS A CA 1
ATOM 927 C C . LYS A 1 112 ? -2.785 3.382 12.060 1.00 94.12 112 LYS A C 1
ATOM 929 O O . LYS A 1 112 ? -3.152 3.268 13.227 1.00 94.12 112 LYS A O 1
ATOM 934 N N . ILE A 1 113 ? -3.572 3.017 11.043 1.00 93.75 113 ILE A N 1
ATOM 935 C CA . ILE A 1 113 ? -4.942 2.504 11.257 1.00 93.75 113 ILE A CA 1
ATOM 936 C C . ILE A 1 113 ? -4.927 1.098 11.881 1.00 93.75 113 ILE A C 1
ATOM 938 O O . ILE A 1 113 ? -5.784 0.778 12.701 1.00 93.75 113 ILE A O 1
ATOM 942 N N . ASN A 1 114 ? -3.935 0.259 11.576 1.00 94.06 114 ASN A N 1
ATOM 943 C CA . ASN A 1 114 ? -3.801 -1.068 12.185 1.00 94.06 114 ASN A CA 1
ATOM 944 C C . ASN A 1 114 ? -3.546 -0.986 13.698 1.00 94.06 114 ASN A C 1
ATOM 946 O O . ASN A 1 114 ? -3.989 -1.851 14.453 1.00 94.06 114 ASN A O 1
ATOM 950 N N . ILE A 1 115 ? -2.867 0.064 14.165 1.00 95.31 115 ILE A N 1
ATOM 951 C CA . ILE A 1 115 ? -2.741 0.340 15.601 1.00 95.31 115 ILE A CA 1
ATOM 952 C C . ILE A 1 115 ? -4.123 0.603 16.211 1.00 95.31 115 ILE A C 1
ATOM 954 O O . ILE A 1 115 ? -4.449 -0.020 17.222 1.00 95.31 115 ILE A O 1
ATOM 958 N N . LEU A 1 116 ? -4.959 1.435 15.578 1.00 95.31 116 LEU A N 1
ATOM 959 C CA . LEU A 1 116 ? -6.331 1.689 16.040 1.00 95.31 116 LEU A CA 1
ATOM 960 C C . LEU A 1 116 ? -7.181 0.414 16.034 1.00 95.31 116 LEU A C 1
ATOM 962 O O . LEU A 1 116 ? -7.880 0.125 17.002 1.00 95.31 116 LEU A O 1
ATOM 966 N N . PHE A 1 117 ? -7.060 -0.414 14.995 1.00 94.44 117 PHE A N 1
ATOM 967 C CA . PHE A 1 117 ? -7.707 -1.725 14.951 1.00 94.44 117 PHE A CA 1
ATOM 968 C C . PHE A 1 117 ? -7.305 -2.601 16.149 1.00 94.44 117 PHE A C 1
ATOM 970 O O . PHE A 1 117 ? -8.163 -3.132 16.854 1.00 94.44 117 PHE A O 1
ATOM 977 N N . LYS A 1 118 ? -6.009 -2.712 16.458 1.00 92.94 118 LYS A N 1
ATOM 978 C CA . LYS A 1 118 ? -5.539 -3.462 17.636 1.00 92.94 118 LYS A CA 1
ATOM 979 C C . LYS A 1 118 ? -6.063 -2.868 18.946 1.00 92.94 118 LYS A C 1
ATOM 981 O O . LYS A 1 118 ? -6.462 -3.622 19.831 1.00 92.94 118 LYS A O 1
ATOM 986 N N . GLN A 1 119 ? -6.115 -1.541 19.058 1.00 95.00 119 GLN A N 1
ATOM 987 C CA . GLN A 1 119 ? -6.693 -0.864 20.220 1.00 95.00 119 GLN A CA 1
ATOM 988 C C . GLN A 1 119 ? -8.177 -1.203 20.392 1.00 95.00 119 GLN A C 1
ATOM 990 O O . GLN A 1 119 ? -8.574 -1.543 21.502 1.00 95.00 119 GLN A O 1
ATOM 995 N N . THR A 1 120 ? -8.978 -1.213 19.317 1.00 94.75 120 THR A N 1
ATOM 996 C CA . THR A 1 120 ? -10.399 -1.607 19.405 1.00 94.75 120 THR A CA 1
ATOM 997 C C . THR A 1 120 ? -10.581 -3.038 19.910 1.00 94.75 120 THR A C 1
ATOM 999 O O . THR A 1 120 ? -11.453 -3.270 20.741 1.00 94.75 120 THR A O 1
ATOM 1002 N N . LYS A 1 121 ? -9.725 -3.987 19.495 1.00 93.06 121 LYS A N 1
ATOM 1003 C CA . LYS A 1 121 ? -9.756 -5.370 20.011 1.00 93.06 121 LYS A CA 1
ATOM 1004 C C . LYS A 1 121 ? -9.462 -5.428 21.510 1.00 93.06 121 LYS A C 1
ATOM 1006 O O . LYS A 1 121 ? -10.124 -6.171 22.229 1.00 93.06 121 LYS A O 1
ATOM 1011 N N . ASN A 1 122 ? -8.483 -4.653 21.975 1.00 93.50 122 ASN A N 1
ATOM 1012 C CA . ASN A 1 122 ? -8.130 -4.600 23.393 1.00 93.50 122 ASN A CA 1
ATOM 1013 C C . ASN A 1 122 ? -9.243 -3.950 24.223 1.00 93.50 122 ASN A C 1
ATOM 1015 O O . ASN A 1 122 ? -9.608 -4.484 25.264 1.00 93.50 122 ASN A O 1
ATOM 1019 N N . ILE A 1 123 ? -9.810 -2.838 23.743 1.00 93.38 123 ILE A N 1
ATOM 1020 C CA . ILE A 1 123 ? -10.931 -2.156 24.400 1.00 93.38 123 ILE A CA 1
ATOM 1021 C C . ILE A 1 123 ? -12.130 -3.099 24.489 1.00 93.38 123 ILE A C 1
ATOM 1023 O O . ILE A 1 123 ? -12.646 -3.303 25.578 1.00 93.38 123 ILE A O 1
ATOM 1027 N N . GLU A 1 124 ? -12.523 -3.750 23.391 1.00 92.06 124 GLU A N 1
ATOM 1028 C CA . GLU A 1 124 ? -13.615 -4.731 23.401 1.00 92.06 124 GLU A CA 1
ATOM 1029 C C . GLU A 1 124 ? -13.366 -5.859 24.416 1.00 92.06 124 GLU A C 1
ATOM 1031 O O . GLU A 1 124 ? -14.281 -6.249 25.138 1.00 92.06 124 GLU A O 1
ATOM 1036 N N . ALA A 1 125 ? -12.134 -6.369 24.509 1.00 91.81 125 ALA A N 1
ATOM 1037 C CA . ALA A 1 125 ? -11.780 -7.392 25.490 1.00 91.81 125 ALA A CA 1
ATOM 1038 C C . ALA A 1 125 ? -11.899 -6.883 26.936 1.00 91.81 125 ALA A C 1
ATOM 1040 O O . ALA A 1 125 ? -12.431 -7.596 27.784 1.00 91.81 125 ALA A O 1
ATOM 1041 N N . PHE A 1 126 ? -11.449 -5.657 27.219 1.00 92.81 126 PHE A N 1
ATOM 1042 C CA . PHE A 1 126 ? -11.563 -5.054 28.548 1.00 92.81 126 PHE A CA 1
ATOM 1043 C C . PHE A 1 126 ? -13.006 -4.721 28.933 1.00 92.81 126 PHE A C 1
ATOM 1045 O O . PHE A 1 126 ? -13.366 -4.894 30.097 1.00 92.81 126 PHE A O 1
ATOM 1052 N N . ILE A 1 127 ? -13.833 -4.312 27.965 1.00 90.62 127 ILE A N 1
ATOM 1053 C CA . ILE A 1 127 ? -15.279 -4.156 28.148 1.00 90.62 127 ILE A CA 1
ATOM 1054 C C . ILE A 1 127 ? -15.869 -5.515 28.524 1.00 90.62 127 ILE A C 1
ATOM 1056 O O . ILE A 1 127 ? -16.383 -5.662 29.622 1.00 90.62 127 ILE A O 1
ATOM 1060 N N . ASN A 1 128 ? -15.686 -6.549 27.696 1.00 89.19 128 ASN A N 1
ATOM 1061 C CA . ASN A 1 128 ? -16.239 -7.884 27.961 1.00 89.19 128 ASN A CA 1
ATOM 1062 C C . ASN A 1 128 ? -15.772 -8.500 29.296 1.00 89.19 128 ASN A C 1
ATOM 1064 O O . ASN A 1 128 ? -16.474 -9.333 29.862 1.00 89.19 128 ASN A O 1
ATOM 1068 N N . ALA A 1 129 ? -14.592 -8.116 29.789 1.00 90.50 129 ALA A N 1
ATOM 1069 C CA . ALA A 1 129 ? -14.062 -8.547 31.081 1.00 90.50 129 ALA A CA 1
ATOM 1070 C C . ALA A 1 129 ? -14.589 -7.728 32.280 1.00 90.50 129 ALA A C 1
ATOM 1072 O O . ALA A 1 129 ? -14.226 -8.027 33.415 1.00 90.50 129 ALA A O 1
ATOM 1073 N N . GLY A 1 130 ? -15.406 -6.695 32.047 1.00 87.38 130 GLY A N 1
ATOM 1074 C CA . GLY A 1 130 ? -15.928 -5.801 33.085 1.00 87.38 130 GLY A CA 1
ATOM 1075 C C . GLY A 1 130 ? -14.856 -4.930 33.746 1.00 87.38 130 GLY A C 1
ATOM 1076 O O . GLY A 1 130 ? -15.023 -4.523 34.890 1.00 87.38 130 GLY A O 1
ATOM 1077 N N . ILE A 1 131 ? -13.730 -4.693 33.062 1.00 91.31 131 ILE A N 1
ATOM 1078 C CA . ILE A 1 131 ? -12.579 -3.957 33.614 1.00 91.31 131 ILE A CA 1
ATOM 1079 C C . ILE A 1 131 ? -12.746 -2.443 33.433 1.00 91.31 131 ILE A C 1
ATOM 1081 O O . ILE A 1 131 ? -12.243 -1.670 34.245 1.00 91.31 131 ILE A O 1
ATOM 1085 N N . LEU A 1 132 ? -13.416 -2.017 32.360 1.00 88.38 132 LEU A N 1
ATOM 1086 C CA . LEU A 1 132 ? -13.621 -0.603 32.043 1.00 88.38 132 LEU A CA 1
ATOM 1087 C C . LEU A 1 132 ? -14.953 -0.099 32.598 1.00 88.38 132 LEU A C 1
ATOM 1089 O O . LEU A 1 132 ? -15.970 -0.780 32.474 1.00 88.38 132 LEU A O 1
ATOM 1093 N N . SER A 1 133 ? -14.926 1.113 33.154 1.00 88.62 133 SER A N 1
ATOM 1094 C CA . SER A 1 133 ? -16.129 1.875 33.495 1.00 88.62 133 SER A CA 1
ATOM 1095 C C . SER A 1 133 ? -16.749 2.521 32.248 1.00 88.62 133 SER A C 1
ATOM 1097 O O . SER A 1 133 ? -16.042 2.764 31.269 1.00 88.62 133 SER A O 1
ATOM 1099 N N . ASP A 1 134 ? -18.039 2.859 32.289 1.00 86.00 134 ASP A N 1
ATOM 1100 C CA . ASP A 1 134 ? -18.744 3.547 31.190 1.00 86.00 134 ASP A CA 1
ATOM 1101 C C . ASP A 1 134 ? -18.041 4.856 30.775 1.00 86.00 134 ASP A C 1
ATOM 1103 O O . ASP A 1 134 ? -17.860 5.144 29.589 1.00 86.00 134 ASP A O 1
ATOM 1107 N N . GLU A 1 135 ? -17.543 5.631 31.747 1.00 88.69 135 GLU A N 1
ATOM 1108 C CA . GLU A 1 135 ? -16.778 6.855 31.476 1.00 88.69 135 GLU A CA 1
ATOM 1109 C C . GLU A 1 135 ? -15.484 6.566 30.695 1.00 88.69 135 GLU A C 1
ATOM 1111 O O . GLU A 1 135 ? -15.143 7.286 29.747 1.00 88.69 135 GLU A O 1
ATOM 1116 N N . ASP A 1 136 ? -14.774 5.489 31.044 1.00 91.00 136 ASP A N 1
ATOM 1117 C CA . ASP A 1 136 ? -13.565 5.076 30.331 1.00 91.00 136 ASP A CA 1
ATOM 1118 C C . ASP A 1 136 ? -13.880 4.592 28.913 1.00 91.00 136 ASP A C 1
ATOM 1120 O O . ASP A 1 136 ? -13.100 4.841 27.986 1.00 91.00 136 ASP A O 1
ATOM 1124 N N . ILE A 1 137 ? -15.010 3.910 28.715 1.00 90.12 137 ILE A N 1
ATOM 1125 C CA . ILE A 1 137 ? -15.440 3.439 27.395 1.00 90.12 137 ILE A CA 1
ATOM 1126 C C . ILE A 1 137 ? -15.729 4.634 26.486 1.00 90.12 137 ILE A C 1
ATOM 1128 O O . ILE A 1 137 ? -15.133 4.734 25.407 1.00 90.12 137 ILE A O 1
ATOM 1132 N N . THR A 1 138 ? -16.549 5.586 26.943 1.00 90.75 138 THR A N 1
ATOM 1133 C CA . THR A 1 138 ? -16.829 6.828 26.207 1.00 90.75 138 THR A CA 1
ATOM 1134 C C . THR A 1 138 ? -15.535 7.574 25.857 1.00 90.75 138 THR A C 1
ATOM 1136 O O . THR A 1 138 ? -15.337 7.981 24.707 1.00 90.75 138 THR A O 1
ATOM 1139 N N . LYS A 1 139 ? -14.605 7.716 26.809 1.00 93.81 139 LYS A N 1
ATOM 1140 C CA . LYS A 1 139 ? -13.320 8.395 26.577 1.00 93.81 139 LYS A CA 1
ATOM 1141 C C . LYS A 1 139 ? -12.467 7.683 25.526 1.00 93.81 139 LYS A C 1
ATOM 1143 O O . LYS A 1 139 ? -11.855 8.335 24.677 1.00 93.81 139 LYS A O 1
ATOM 1148 N N . ASN A 1 140 ? -12.429 6.353 25.554 1.00 93.25 140 ASN A N 1
ATOM 1149 C CA . ASN A 1 140 ? -11.718 5.561 24.552 1.00 93.25 140 ASN A CA 1
ATOM 1150 C C . ASN A 1 140 ? -12.347 5.703 23.158 1.00 93.25 140 ASN A C 1
ATOM 1152 O O . ASN A 1 140 ? -11.612 5.842 22.182 1.00 93.25 140 ASN A O 1
ATOM 1156 N N . ILE A 1 141 ? -13.680 5.734 23.056 1.00 92.88 141 ILE A N 1
ATOM 1157 C CA . ILE A 1 141 ? -14.392 5.986 21.793 1.00 92.88 141 ILE A CA 1
ATOM 1158 C C . ILE A 1 141 ? -14.010 7.356 21.217 1.00 92.88 141 ILE A C 1
ATOM 1160 O O . ILE A 1 141 ? -13.628 7.448 20.050 1.00 92.88 141 ILE A O 1
ATOM 1164 N N . GLN A 1 142 ? -14.068 8.412 22.032 1.00 93.81 142 GLN A N 1
ATOM 1165 C CA . GLN A 1 142 ? -13.706 9.769 21.607 1.00 93.81 142 GLN A CA 1
ATOM 1166 C C . GLN A 1 142 ? -12.248 9.850 21.146 1.00 93.81 142 GLN A C 1
ATOM 1168 O O . GLN A 1 142 ? -11.950 10.472 20.127 1.00 93.81 142 GLN A O 1
ATOM 1173 N N . LYS A 1 143 ? -11.342 9.176 21.864 1.00 94.94 143 LYS A N 1
ATOM 1174 C CA . LYS A 1 143 ? -9.928 9.106 21.496 1.00 94.94 143 LYS A CA 1
ATOM 1175 C C . LYS A 1 143 ? -9.720 8.404 20.153 1.00 94.94 143 LYS A C 1
ATOM 1177 O O . LYS A 1 143 ? -9.026 8.947 19.302 1.00 94.94 143 LYS A O 1
ATOM 1182 N N . LEU A 1 144 ? -10.338 7.239 19.940 1.00 94.94 144 LEU A N 1
ATOM 1183 C CA . LEU A 1 144 ? -10.247 6.513 18.667 1.00 94.94 144 LEU A CA 1
ATOM 1184 C C . LEU A 1 144 ? -10.739 7.363 17.493 1.00 94.94 144 LEU A C 1
ATOM 1186 O O . LEU A 1 144 ? -10.121 7.355 16.430 1.00 94.94 144 LEU A O 1
ATOM 1190 N N . GLN A 1 145 ? -11.833 8.102 17.689 1.00 93.38 145 GLN A N 1
ATOM 1191 C CA . GLN A 1 145 ? -12.366 9.000 16.672 1.00 93.38 145 GLN A CA 1
ATOM 1192 C C . GLN A 1 145 ? -11.383 10.136 16.356 1.00 93.38 145 GLN A C 1
ATOM 1194 O O . GLN A 1 145 ? -11.056 10.341 15.189 1.00 93.38 145 GLN A O 1
ATOM 1199 N N . ALA A 1 146 ? -10.865 10.821 17.379 1.00 94.50 146 ALA A N 1
ATOM 1200 C CA . ALA A 1 146 ? -9.895 11.899 17.198 1.00 94.50 146 ALA A CA 1
ATOM 1201 C C . ALA A 1 146 ? -8.607 11.407 16.511 1.00 94.50 146 ALA A C 1
ATOM 1203 O O . ALA A 1 146 ? -8.117 12.036 15.573 1.00 94.50 146 ALA A O 1
ATO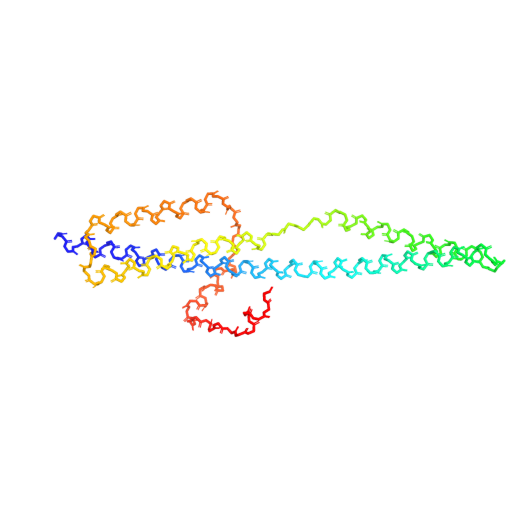M 1204 N N . ASP A 1 147 ? -8.081 10.253 16.929 1.00 94.31 147 ASP A N 1
ATOM 1205 C CA . ASP A 1 147 ? -6.885 9.656 16.332 1.00 94.31 147 ASP A CA 1
ATOM 1206 C C . ASP A 1 147 ? -7.129 9.272 14.859 1.00 94.31 147 ASP A C 1
ATOM 1208 O O . ASP A 1 147 ? -6.276 9.513 14.001 1.00 94.31 147 ASP A O 1
ATOM 1212 N N . PHE A 1 148 ? -8.306 8.731 14.529 1.00 91.81 148 PHE A N 1
ATOM 1213 C CA . PHE A 1 148 ? -8.671 8.388 13.153 1.00 91.81 148 PHE A CA 1
ATOM 1214 C C . PHE A 1 148 ? -8.839 9.617 12.246 1.00 91.81 148 PHE A C 1
ATOM 1216 O O . PHE A 1 148 ? -8.383 9.609 11.095 1.00 91.81 148 PHE A O 1
ATOM 1223 N N . GLU A 1 149 ? -9.466 10.681 12.751 1.00 90.44 149 GLU A N 1
ATOM 1224 C CA . GLU A 1 149 ? -9.608 11.955 12.040 1.00 90.44 149 GLU A CA 1
ATOM 1225 C C . GLU A 1 149 ? -8.234 12.569 11.749 1.00 90.44 149 GLU A C 1
ATOM 1227 O O . GLU A 1 149 ? -7.953 12.924 10.601 1.00 90.44 149 GLU A O 1
ATOM 1232 N N . ASN A 1 150 ? -7.334 12.578 12.738 1.00 91.56 150 ASN A N 1
ATOM 1233 C CA . ASN A 1 150 ? -5.960 13.054 12.574 1.00 91.56 150 ASN A CA 1
ATOM 1234 C C . ASN A 1 150 ? -5.214 12.292 11.466 1.00 91.56 150 ASN A C 1
ATOM 1236 O O . ASN A 1 150 ? -4.630 12.915 10.579 1.00 91.56 150 ASN A O 1
ATOM 1240 N N . ILE A 1 151 ? -5.290 10.954 11.455 1.00 89.44 151 ILE A N 1
ATOM 1241 C CA . ILE A 1 151 ? -4.667 10.122 10.407 1.00 89.44 151 ILE A CA 1
ATOM 1242 C C . ILE A 1 151 ? -5.252 10.435 9.021 1.00 89.44 151 ILE A C 1
ATOM 1244 O O . ILE A 1 151 ? -4.548 10.380 8.011 1.00 89.44 151 ILE A O 1
ATOM 1248 N N . THR A 1 152 ? -6.549 10.728 8.952 1.00 82.56 152 THR A N 1
ATOM 1249 C CA . THR A 1 152 ? -7.249 10.962 7.684 1.00 82.56 152 THR A CA 1
ATOM 1250 C C . THR A 1 152 ? -6.944 12.338 7.095 1.00 82.56 152 THR A C 1
ATOM 1252 O O . THR A 1 152 ? -6.818 12.449 5.875 1.00 82.56 152 THR A O 1
ATOM 1255 N N . ILE A 1 153 ? -6.786 13.360 7.940 1.00 81.25 153 ILE A N 1
ATOM 1256 C CA . ILE A 1 153 ? -6.437 14.728 7.528 1.00 81.25 153 ILE A CA 1
ATOM 1257 C C . ILE A 1 153 ? -4.971 14.818 7.083 1.00 81.25 153 ILE A C 1
ATOM 1259 O O . ILE A 1 153 ? -4.670 15.513 6.115 1.00 81.25 153 ILE A O 1
ATOM 1263 N N . GLU A 1 154 ? -4.065 14.107 7.761 1.00 77.81 154 GLU A N 1
ATOM 1264 C CA . GLU A 1 154 ? -2.620 14.172 7.501 1.00 77.81 154 GLU A CA 1
ATOM 1265 C C . GLU A 1 154 ? -2.249 13.679 6.088 1.00 77.81 154 GLU A C 1
ATOM 1267 O O . GLU A 1 154 ? -1.369 14.249 5.441 1.00 77.81 154 GLU A O 1
ATOM 1272 N N . GLU A 1 155 ? -2.924 12.641 5.575 1.00 72.50 155 GLU A N 1
ATOM 1273 C CA . GLU A 1 155 ? -2.552 11.992 4.311 1.00 72.50 155 GLU A CA 1
ATOM 1274 C C . GLU A 1 155 ? -3.771 11.571 3.472 1.00 72.50 155 GLU A C 1
ATOM 1276 O O . GLU A 1 155 ? -4.229 10.424 3.525 1.00 72.50 155 GLU A O 1
ATOM 1281 N N . LEU A 1 156 ? -4.264 12.468 2.610 1.00 77.25 156 LEU A N 1
ATOM 1282 C CA . LEU A 1 156 ? -5.256 12.123 1.586 1.00 77.25 156 LEU A CA 1
ATOM 1283 C C . LEU A 1 156 ? -4.635 11.222 0.510 1.00 77.25 156 LEU A C 1
ATOM 1285 O O . LEU A 1 156 ? -3.884 11.659 -0.362 1.00 77.25 156 LEU A O 1
ATOM 1289 N N . LEU A 1 157 ? -4.983 9.939 0.578 1.00 83.19 157 LEU A N 1
ATOM 1290 C CA . LEU A 1 157 ? -4.569 8.910 -0.363 1.00 83.19 157 LEU A CA 1
ATOM 1291 C C . LEU A 1 157 ? -5.822 8.271 -0.977 1.00 83.19 157 LEU A C 1
ATOM 1293 O O . LEU A 1 157 ? -6.646 7.739 -0.229 1.00 83.19 157 LEU A O 1
ATOM 1297 N N . PRO A 1 158 ? -6.008 8.333 -2.307 1.00 84.12 158 PRO A N 1
ATOM 1298 C CA . PRO A 1 158 ? -7.180 7.756 -2.949 1.00 84.12 158 PRO A CA 1
ATOM 1299 C C . PRO A 1 158 ? -7.131 6.225 -2.894 1.00 84.12 158 PRO A C 1
ATOM 1301 O O . PRO A 1 158 ? -6.181 5.597 -3.354 1.00 84.12 158 PRO A O 1
ATOM 1304 N N . ILE A 1 159 ? -8.187 5.617 -2.362 1.00 86.19 159 ILE A N 1
ATOM 1305 C CA . ILE A 1 159 ? -8.382 4.165 -2.378 1.00 86.19 159 ILE A CA 1
ATOM 1306 C C . ILE A 1 159 ? -9.389 3.852 -3.487 1.00 86.19 159 ILE A C 1
ATOM 1308 O O . ILE A 1 159 ? -10.454 4.464 -3.553 1.00 86.19 159 ILE A O 1
ATOM 1312 N N . GLU A 1 160 ? -9.056 2.926 -4.383 1.00 90.25 160 GLU A N 1
ATOM 1313 C CA . GLU A 1 160 ? -9.944 2.564 -5.489 1.00 90.25 160 GLU A CA 1
ATOM 1314 C C . GLU A 1 160 ? -10.951 1.498 -5.032 1.00 90.25 160 GLU A C 1
ATOM 1316 O O . GLU A 1 160 ? -10.694 0.708 -4.122 1.00 90.25 160 GLU A O 1
ATOM 1321 N N . THR A 1 161 ? -12.089 1.398 -5.722 1.00 90.88 161 THR A N 1
ATOM 1322 C CA . THR A 1 161 ? -13.137 0.406 -5.419 1.00 90.88 161 THR A CA 1
ATOM 1323 C C . THR A 1 161 ? -12.608 -1.031 -5.392 1.00 90.88 161 THR A C 1
ATOM 1325 O O . THR A 1 161 ? -13.049 -1.840 -4.577 1.00 90.88 161 THR A O 1
ATOM 1328 N N . ILE A 1 162 ? -11.631 -1.349 -6.248 1.00 91.88 162 ILE A N 1
ATOM 1329 C CA . ILE A 1 162 ? -11.007 -2.675 -6.302 1.00 91.88 162 ILE A CA 1
ATOM 1330 C C . ILE A 1 162 ? -10.293 -3.037 -4.991 1.00 91.88 162 ILE A C 1
ATOM 1332 O O . ILE A 1 162 ? -10.340 -4.191 -4.573 1.00 91.88 162 ILE A O 1
ATOM 1336 N N . ASP A 1 163 ? -9.695 -2.065 -4.297 1.00 91.50 163 ASP A N 1
ATOM 1337 C CA . ASP A 1 163 ? -8.969 -2.310 -3.046 1.00 91.50 163 ASP A CA 1
ATOM 1338 C C . ASP A 1 163 ? -9.930 -2.726 -1.928 1.00 91.50 163 ASP A C 1
ATOM 1340 O O . ASP A 1 163 ? -9.642 -3.655 -1.168 1.00 91.50 163 ASP A O 1
ATOM 1344 N N . TYR A 1 164 ? -11.106 -2.090 -1.884 1.00 89.12 164 TYR A N 1
ATOM 1345 C CA . TYR A 1 164 ? -12.193 -2.433 -0.967 1.00 89.12 164 TYR A CA 1
ATOM 1346 C C . TYR A 1 164 ? -12.829 -3.787 -1.288 1.00 89.12 164 TYR A C 1
ATOM 1348 O O . TYR A 1 164 ? -13.146 -4.551 -0.378 1.00 89.12 164 TYR A O 1
ATOM 1356 N N . GLN A 1 165 ? -13.004 -4.119 -2.570 1.00 91.69 165 GLN A N 1
ATOM 1357 C CA . GLN A 1 165 ? -13.532 -5.426 -2.974 1.00 91.69 165 GLN A CA 1
ATOM 1358 C C . GLN A 1 165 ? -12.588 -6.564 -2.569 1.00 91.69 165 GLN A C 1
ATOM 1360 O O . GLN A 1 165 ? -13.041 -7.583 -2.043 1.00 91.69 165 GLN A O 1
ATOM 1365 N N . ILE A 1 166 ? -11.277 -6.377 -2.762 1.00 89.44 166 ILE A N 1
ATOM 1366 C CA . ILE A 1 166 ? -10.265 -7.343 -2.321 1.00 89.44 166 ILE A CA 1
ATOM 1367 C C . ILE A 1 166 ? -10.259 -7.438 -0.788 1.00 89.44 166 ILE A C 1
ATOM 1369 O O . ILE A 1 166 ? -10.251 -8.551 -0.265 1.00 89.44 166 ILE A O 1
ATOM 1373 N N . ALA A 1 167 ? -10.347 -6.309 -0.076 1.00 89.94 167 ALA A N 1
ATOM 1374 C CA . ALA A 1 167 ? -10.424 -6.280 1.387 1.00 89.94 167 ALA A CA 1
ATOM 1375 C C . ALA A 1 167 ? -11.639 -7.049 1.923 1.00 89.94 167 ALA A C 1
ATOM 1377 O O . ALA A 1 167 ? -11.504 -7.879 2.819 1.00 89.94 167 ALA A O 1
ATOM 1378 N N . LYS A 1 168 ? -12.817 -6.841 1.323 1.00 90.12 168 LYS A N 1
ATOM 1379 C CA . LYS A 1 168 ? -14.040 -7.578 1.666 1.00 90.12 168 LYS A CA 1
ATOM 1380 C C . LYS A 1 168 ? -13.845 -9.081 1.525 1.00 90.12 168 LYS A C 1
ATOM 1382 O O . LYS A 1 168 ? -14.191 -9.830 2.432 1.00 90.12 168 LYS A O 1
ATOM 1387 N N . LYS A 1 169 ? -13.262 -9.511 0.405 1.00 89.06 169 LYS A N 1
ATOM 1388 C CA . LYS A 1 169 ? -12.972 -10.921 0.151 1.00 89.06 169 LYS A CA 1
ATOM 1389 C C . LYS A 1 169 ? -11.994 -11.488 1.187 1.00 89.06 169 LYS A C 1
ATOM 1391 O O . LYS A 1 169 ? -12.261 -12.544 1.741 1.00 89.06 169 LYS A O 1
ATOM 1396 N N . GLN A 1 170 ? -10.917 -10.765 1.501 1.00 86.06 170 GLN A N 1
ATOM 1397 C CA . GLN A 1 170 ? -9.933 -11.167 2.517 1.00 86.06 170 GLN A CA 1
ATOM 1398 C C . GLN A 1 170 ? -10.557 -11.312 3.911 1.00 86.06 170 GLN A C 1
ATOM 1400 O O . GLN A 1 170 ? -10.258 -12.267 4.616 1.00 86.06 170 GLN A O 1
ATOM 1405 N N . LEU A 1 171 ? -11.450 -10.400 4.301 1.00 85.75 171 LEU A N 1
ATOM 1406 C CA . LEU A 1 171 ? -12.139 -10.480 5.590 1.00 85.75 171 LEU A CA 1
ATOM 1407 C C . LEU A 1 171 ? -13.155 -11.630 5.645 1.00 85.75 171 LEU A C 1
ATOM 1409 O O . LEU A 1 171 ? -13.332 -12.230 6.701 1.00 85.75 171 LEU A O 1
ATOM 1413 N N . GLN A 1 172 ? -13.807 -11.952 4.524 1.00 85.44 172 GLN A N 1
ATOM 1414 C CA . GLN A 1 172 ? -14.755 -13.068 4.425 1.00 85.44 172 GLN A CA 1
ATOM 1415 C C . GLN A 1 172 ? -14.068 -14.439 4.398 1.00 85.44 172 GLN A C 1
ATOM 1417 O O . GLN A 1 172 ? -14.582 -15.388 4.980 1.00 85.44 172 GLN A O 1
ATOM 1422 N N . GLU A 1 173 ? -12.922 -14.546 3.724 1.00 82.19 173 GLU A N 1
ATOM 1423 C CA . GLU A 1 173 ? -12.151 -15.792 3.602 1.00 82.19 173 GLU A CA 1
ATOM 1424 C C . GLU A 1 173 ? -11.318 -16.106 4.860 1.00 82.19 173 GLU A C 1
ATOM 1426 O O . GLU A 1 173 ? -10.781 -17.206 4.976 1.00 82.19 173 GLU A O 1
ATOM 1431 N N . GLY A 1 174 ? -11.244 -15.170 5.816 1.00 65.12 174 GLY A N 1
ATOM 1432 C CA . GLY A 1 174 ? -10.345 -15.238 6.967 1.00 65.12 174 GLY A CA 1
ATOM 1433 C C . GLY A 1 174 ? -8.922 -14.803 6.605 1.00 65.12 174 GLY A C 1
ATOM 1434 O O . GLY A 1 174 ? -8.561 -14.729 5.429 1.00 65.12 174 GLY A O 1
ATOM 1435 N N . GLU A 1 175 ? -8.108 -14.472 7.617 1.00 58.44 175 GLU A N 1
ATOM 1436 C CA . GLU A 1 175 ? -6.712 -14.059 7.413 1.00 58.44 175 GLU A CA 1
ATOM 1437 C C . GLU A 1 175 ? -6.008 -15.038 6.461 1.00 58.44 175 GLU A C 1
ATOM 1439 O O . GLU A 1 175 ? -5.835 -16.219 6.773 1.00 58.44 175 GLU A O 1
ATOM 1444 N N . LYS A 1 176 ? -5.558 -14.543 5.298 1.00 51.09 176 LYS A N 1
ATOM 1445 C CA . LYS A 1 176 ? -4.498 -15.232 4.565 1.00 51.09 176 LYS A CA 1
ATOM 1446 C C . LYS A 1 176 ? -3.320 -15.278 5.522 1.00 51.09 176 LYS A C 1
ATOM 1448 O O . LYS A 1 176 ? -2.726 -14.237 5.788 1.00 51.09 176 LYS A O 1
ATOM 1453 N N . SER A 1 177 ? -3.057 -16.471 6.053 1.00 43.50 177 SER A N 1
ATOM 1454 C CA . SER A 1 177 ? -1.857 -16.817 6.809 1.00 43.50 177 SER A CA 1
ATOM 1455 C C . SER A 1 177 ? -0.675 -16.000 6.286 1.00 43.50 177 SER A C 1
ATOM 1457 O O . SER A 1 177 ? -0.473 -15.917 5.069 1.00 43.50 177 SER A O 1
ATOM 1459 N N . TYR A 1 178 ? 0.063 -15.375 7.210 1.00 40.72 178 TYR A N 1
ATOM 1460 C CA . TYR A 1 178 ? 1.387 -14.826 6.939 1.00 40.72 178 TYR A CA 1
ATOM 1461 C C . TYR A 1 178 ? 2.172 -15.908 6.203 1.00 40.72 178 TYR A C 1
ATOM 1463 O O . TYR A 1 178 ? 2.570 -16.904 6.798 1.00 40.72 178 TYR A O 1
ATOM 1471 N N . ASN A 1 179 ? 2.292 -15.767 4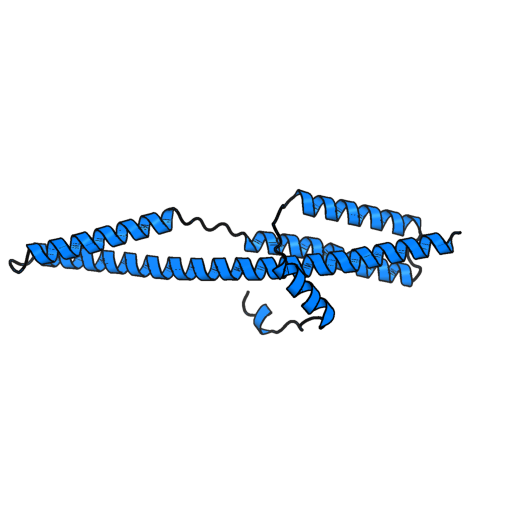.889 1.00 41.00 179 ASN A N 1
ATOM 1472 C CA . ASN A 1 179 ? 3.015 -16.728 4.086 1.00 41.00 179 ASN A CA 1
ATOM 1473 C C . ASN A 1 179 ? 4.472 -16.287 4.171 1.00 41.00 179 ASN A C 1
ATOM 1475 O O . ASN A 1 179 ? 4.771 -15.148 3.809 1.00 41.00 179 ASN A O 1
ATOM 1479 N N . ASP A 1 180 ? 5.362 -17.154 4.649 1.00 42.75 180 ASP A N 1
ATOM 1480 C CA . ASP A 1 180 ? 6.779 -16.843 4.909 1.00 42.75 180 ASP A CA 1
ATOM 1481 C C . ASP A 1 180 ? 7.462 -16.135 3.722 1.00 42.75 180 ASP A C 1
ATOM 1483 O O . ASP A 1 180 ? 8.299 -15.248 3.888 1.00 42.75 180 ASP A O 1
ATOM 1487 N N . ASN A 1 181 ? 7.006 -16.423 2.502 1.00 48.94 181 ASN A N 1
ATOM 1488 C CA . ASN A 1 181 ? 7.439 -15.767 1.268 1.00 48.94 181 ASN A CA 1
ATOM 1489 C C . ASN A 1 181 ? 7.256 -14.232 1.242 1.00 48.94 181 ASN A C 1
ATOM 1491 O O . ASN A 1 181 ? 7.936 -13.567 0.460 1.00 48.94 181 ASN A O 1
ATOM 1495 N N . GLU A 1 182 ? 6.352 -13.651 2.036 1.00 44.56 182 GLU A N 1
ATOM 1496 C CA . GLU A 1 182 ? 6.155 -12.195 2.133 1.00 44.56 182 GLU A CA 1
ATOM 1497 C C . GLU A 1 182 ? 7.055 -11.540 3.196 1.00 44.56 182 GLU A C 1
ATOM 1499 O O . GLU A 1 182 ? 7.386 -10.364 3.051 1.00 44.56 182 GLU A O 1
ATOM 1504 N N . ILE A 1 183 ? 7.513 -12.294 4.205 1.00 40.81 183 ILE A N 1
ATOM 1505 C CA . ILE A 1 183 ? 8.412 -11.810 5.270 1.00 40.81 183 ILE A CA 1
ATOM 1506 C C . ILE A 1 183 ? 9.867 -11.777 4.780 1.00 40.81 183 ILE A C 1
ATOM 1508 O O . ILE A 1 183 ? 10.581 -10.811 5.033 1.00 40.81 183 ILE A O 1
ATOM 1512 N N . TYR A 1 184 ? 10.295 -12.786 4.016 1.00 36.16 184 TYR A N 1
ATOM 1513 C CA . TYR A 1 184 ? 11.679 -12.899 3.531 1.00 36.16 184 TYR A CA 1
ATOM 1514 C C . TYR A 1 184 ? 11.985 -12.099 2.246 1.00 36.16 184 TYR A C 1
ATOM 1516 O O . TYR A 1 184 ? 13.096 -12.178 1.734 1.00 36.16 184 TYR A O 1
ATOM 1524 N N . ASN A 1 185 ? 11.023 -11.330 1.714 1.00 35.66 185 ASN A N 1
ATOM 1525 C CA . ASN A 1 185 ? 11.172 -10.531 0.481 1.00 35.66 185 ASN A CA 1
ATOM 1526 C C . ASN A 1 185 ? 10.914 -9.017 0.681 1.00 35.66 185 ASN A C 1
ATOM 1528 O O . ASN A 1 185 ? 10.558 -8.308 -0.279 1.00 35.66 185 ASN A O 1
ATOM 1532 N N . LEU A 1 186 ? 11.039 -8.526 1.919 1.00 36.25 186 LEU A N 1
ATOM 1533 C CA . LEU A 1 186 ? 11.119 -7.092 2.228 1.00 36.25 186 LEU A CA 1
ATOM 1534 C C . LEU A 1 186 ? 12.487 -6.532 1.837 1.00 36.25 186 LEU A C 1
ATOM 1536 O O . LEU A 1 186 ? 12.455 -5.461 1.186 1.00 36.25 186 LEU A O 1
#

Foldseek 3Di:
DQVVLLVVLLVLLVVLLVVLLLLLQLLLLVLVVLVVVLVVVVVVLVVLLVLLVVLVVLLVVLVVCLVPDPPPNVVSNVSSVVSNVSSVVSVVVSVPPDDDSLSVLSVVLSVLSVVLSVVSVVLSVCSVVVNDDPVRSVVNSVVSVVSNVVSCVVDDDDGDPVSSVVSVVCVVVDHPPPDVVVVVPD

Radius of gyration: 28.32 Å; chains: 1; bounding box: 72×32×79 Å

Secondary structure (DSSP, 8-state):
-HHHHHHHHHHHHHHHHHHHHHHHHHHHHHHHHHHHHHHHHHHHHHHHHHHHHHHHHHHHHHHHHHHH-SSSHHHHHHHHHHHHHHHHHHHHHHHH-----HHHHHHHHHHHHHHHHHHHHHHHHHHHTT-S-HHHHHHHHHHHHHHHHHHHHH---PPPHHHHHHHHHHHHH------HHHHTT-